Protein AF-A0AAW0C433-F1 (afdb_monomer)

Solvent-accessible surface area (backbone atoms only — not comparable to full-atom values): 13692 Å² total; per-residue (Å²): 145,80,83,85,82,74,72,81,81,72,52,46,73,50,88,67,76,70,53,71,50,87,85,55,98,37,63,36,42,40,46,47,31,40,47,90,95,44,47,31,41,33,54,40,48,76,46,95,54,64,64,50,60,35,73,55,36,55,28,54,60,61,38,31,39,36,45,90,61,27,38,40,28,62,43,43,72,37,54,77,68,33,33,33,41,45,21,51,46,56,54,45,92,91,65,38,75,60,62,51,49,52,50,51,52,54,40,44,74,73,65,31,51,76,36,79,50,67,62,80,39,77,94,47,48,87,55,53,78,47,70,30,91,80,34,36,61,16,77,42,41,75,74,40,94,67,38,44,76,49,71,38,82,94,58,66,55,99,72,66,54,70,56,79,41,52,51,58,53,36,40,39,36,25,41,18,26,63,42,88,84,75,65,73,71,72,39,66,61,44,71,43,75,40,77,32,61,54,79,56,94,87,45,78,60,88,63,86,81,82,88,77,77,36,42,28,72,72,58,68,71,65,55,60,64,67,72,65,67,80,129

Secondary structure (DSSP, 8-state):
---SS-S---PEEP-SPPEE-BTBSS-EEEEEEEETTEEEEEEEESSS-HHHHHTTSSBTTTT-EEETTEEEES-HHHHHTTEEEB-TTT--TTTHHHHHHHHHHHHHHTT-EEESSGGGSGGGTTPPTTTSTTSTTS-EETTSTTSEEEE-GGG--TT-SGGGSTTS-EEEEE--BS-TTS-SPPBPPEEEEE-----BTTB--PPP------EEE--SHHHHHHS----

Mean predicted aligned error: 11.26 Å

Foldseek 3Di:
DPPPPPPPPPFDWDPPDFDWDPDPPFTWTWIWTDDPVWIKTWTFTPDLDPLLVQLLDQKLLSSWWAFLFFTKRLACVCVVVLEMETLQQNDDVVPCPPVVVVVVVLSVVQVHDYDDAQCVDVVCVPPDALPDSPHLNDKDKSQDPRMDTDTDPVNPPPVDDSCVCLARWMWIWGSWADTNVNDDDTGHTDIDTHGRFDDDPNDGDGDDDDTTTIMRTSHCVVVVVVVPPDD

Organism: NCBI:txid2862362

pLDDT: mean 71.25, std 19.58, range [28.94, 94.69]

Radius of gyration: 18.42 Å; Cα contacts (8 Å, |Δi|>4): 391; chains: 1; bounding box: 44×48×54 Å

Structure (mmCIF, N/CA/C/O backbone):
data_AF-A0AAW0C433-F1
#
_entry.id   AF-A0AAW0C433-F1
#
loop_
_atom_site.group_PDB
_atom_site.id
_atom_site.type_symbol
_atom_site.label_atom_id
_atom_site.label_alt_id
_atom_site.label_comp_id
_atom_site.label_asym_id
_atom_site.label_entity_id
_atom_site.label_seq_id
_atom_site.pdbx_PDB_ins_code
_atom_site.Cartn_x
_atom_site.Cartn_y
_atom_site.Cartn_z
_atom_site.occupancy
_atom_site.B_iso_or_equiv
_atom_site.auth_seq_id
_atom_site.auth_comp_id
_atom_site.auth_asym_id
_atom_site.auth_atom_id
_atom_site.pdbx_PDB_model_num
ATOM 1 N N . MET A 1 1 ? -7.547 -11.239 31.809 1.00 35.81 1 MET A N 1
ATOM 2 C CA . MET A 1 1 ? -6.426 -10.693 31.008 1.00 35.81 1 MET A CA 1
ATOM 3 C C . MET A 1 1 ? -6.977 -9.926 29.793 1.00 35.81 1 MET A C 1
ATOM 5 O O . MET A 1 1 ? -6.482 -10.098 28.691 1.00 35.81 1 MET A O 1
ATOM 9 N N . ALA A 1 2 ? -8.021 -9.106 29.994 1.00 31.70 2 ALA A N 1
ATOM 10 C CA . ALA A 1 2 ? -8.767 -8.405 28.937 1.00 31.70 2 ALA A CA 1
ATOM 11 C C . ALA A 1 2 ? -8.887 -6.882 29.187 1.00 31.70 2 ALA A C 1
ATOM 13 O O . ALA A 1 2 ? -9.579 -6.201 28.445 1.00 31.70 2 ALA A O 1
ATOM 14 N N . ASP A 1 3 ? -8.174 -6.343 30.183 1.00 31.80 3 ASP A N 1
ATOM 15 C CA . ASP A 1 3 ? -8.287 -4.937 30.620 1.00 31.80 3 ASP A CA 1
ATOM 16 C C . ASP A 1 3 ? -7.120 -4.046 30.154 1.00 31.80 3 ASP A C 1
ATOM 18 O O . ASP A 1 3 ? -6.826 -3.025 30.768 1.00 31.80 3 ASP A O 1
ATOM 22 N N . LEU A 1 4 ? -6.395 -4.427 29.096 1.00 34.59 4 LEU A N 1
ATOM 23 C CA . LEU A 1 4 ? -5.165 -3.722 28.692 1.00 34.59 4 LEU A CA 1
ATOM 24 C C . LEU A 1 4 ? -5.298 -2.794 27.476 1.00 34.59 4 LEU A C 1
ATOM 26 O O . LEU A 1 4 ? -4.312 -2.165 27.106 1.00 34.59 4 LEU A O 1
ATOM 30 N N . ILE A 1 5 ? -6.490 -2.636 26.887 1.00 37.62 5 ILE A N 1
ATOM 31 C CA . ILE A 1 5 ? -6.733 -1.650 25.813 1.00 37.62 5 ILE A CA 1
ATOM 32 C C . ILE A 1 5 ? -8.129 -1.022 25.966 1.00 37.62 5 ILE A C 1
ATOM 34 O O . ILE A 1 5 ? -8.955 -1.047 25.062 1.00 37.62 5 ILE A O 1
ATOM 38 N N . THR A 1 6 ? -8.420 -0.473 27.141 1.00 33.47 6 THR A N 1
ATOM 39 C CA . THR A 1 6 ? -9.531 0.478 27.336 1.00 33.47 6 THR A CA 1
ATOM 40 C C . THR A 1 6 ? -9.042 1.718 28.074 1.00 33.47 6 THR A C 1
ATOM 42 O O . THR A 1 6 ? -9.761 2.312 28.867 1.00 33.47 6 THR A O 1
ATOM 45 N N . THR A 1 7 ? -7.789 2.118 27.854 1.00 44.25 7 THR A N 1
ATOM 46 C CA . THR A 1 7 ? -7.439 3.526 28.025 1.00 44.25 7 THR A CA 1
ATOM 47 C C . THR A 1 7 ? -8.113 4.264 26.889 1.00 44.25 7 THR A C 1
ATOM 49 O O . THR A 1 7 ? -7.818 3.988 25.727 1.00 44.25 7 THR A O 1
ATOM 52 N N . ASP A 1 8 ? -9.041 5.153 27.229 1.00 45.59 8 ASP A N 1
ATOM 53 C CA . ASP A 1 8 ? -9.800 5.956 26.283 1.00 45.59 8 ASP A CA 1
ATOM 54 C C . ASP A 1 8 ? -8.857 6.544 25.220 1.00 45.59 8 ASP A C 1
ATOM 56 O O . ASP A 1 8 ? -8.073 7.483 25.431 1.00 45.59 8 ASP A O 1
ATOM 60 N N . LEU A 1 9 ? -8.874 5.930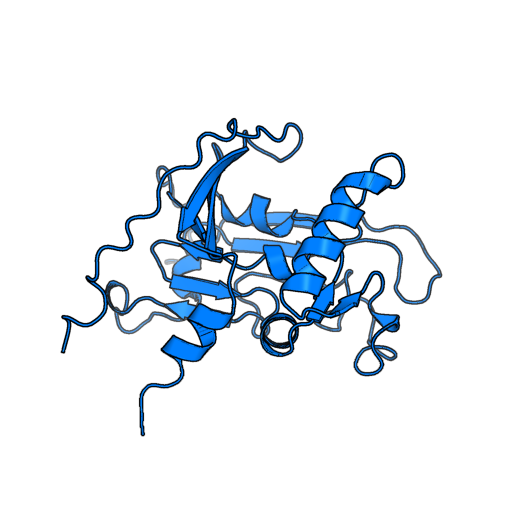 24.038 1.00 51.50 9 LEU A N 1
ATOM 61 C CA . LEU A 1 9 ? -8.268 6.486 22.843 1.00 51.50 9 LEU A CA 1
ATOM 62 C C . LEU A 1 9 ? -9.208 7.595 22.371 1.00 51.50 9 LEU A C 1
ATOM 64 O O . LEU A 1 9 ? -9.861 7.480 21.340 1.00 51.50 9 LEU A O 1
ATOM 68 N N . GLU A 1 10 ? -9.293 8.666 23.161 1.00 63.47 10 GLU A N 1
ATOM 69 C CA . GLU A 1 10 ? -9.951 9.905 22.770 1.00 63.47 10 GLU A CA 1
ATOM 70 C C . GLU A 1 10 ? -9.105 10.543 21.671 1.00 63.47 10 GLU A C 1
ATOM 72 O O . GLU A 1 10 ? -8.185 11.326 21.915 1.00 63.47 10 GLU A O 1
ATOM 77 N N . PHE A 1 11 ? -9.349 10.127 20.435 1.00 65.00 11 PHE A N 1
ATOM 78 C CA . PHE A 1 11 ? -8.947 10.911 19.287 1.00 65.00 11 PHE A CA 1
ATOM 79 C C . PHE A 1 11 ? -9.983 12.011 19.095 1.00 65.00 11 PHE A C 1
ATOM 81 O O . PHE A 1 11 ? -11.176 11.731 18.967 1.00 65.00 11 PHE A O 1
ATOM 88 N N . ALA A 1 12 ? -9.529 13.258 19.029 1.00 73.12 12 ALA A N 1
ATOM 89 C CA . ALA A 1 12 ? -10.395 14.334 18.584 1.00 73.12 12 ALA A CA 1
ATOM 90 C C . ALA A 1 12 ? -10.568 14.215 17.065 1.00 73.12 12 ALA A C 1
ATOM 92 O O . ALA A 1 12 ? -9.581 14.081 16.327 1.00 73.12 12 ALA A O 1
ATOM 93 N N . GLU A 1 13 ? -11.816 14.262 16.596 1.00 74.31 13 GLU A N 1
ATOM 94 C CA . GLU A 1 13 ? -12.079 14.474 15.175 1.00 74.31 13 GLU A CA 1
ATOM 95 C C . GLU A 1 13 ? -11.477 15.829 14.789 1.00 74.31 13 GLU A C 1
ATOM 97 O O . GLU A 1 13 ? -11.701 16.854 15.436 1.00 74.31 13 GLU A O 1
ATOM 102 N N . SER A 1 14 ? -10.633 15.814 13.766 1.00 72.00 14 SER A N 1
ATOM 103 C CA . SER A 1 14 ? -10.006 17.013 13.249 1.00 72.00 14 SER A CA 1
ATOM 104 C C . SER A 1 14 ? -11.078 17.932 12.680 1.00 72.00 14 SER A C 1
ATOM 106 O O . SER A 1 14 ? -11.977 17.495 11.970 1.00 72.00 14 SER A O 1
ATOM 108 N N . THR A 1 15 ? -10.938 19.228 12.939 1.00 70.00 15 THR A N 1
ATOM 109 C CA . THR A 1 15 ? -11.762 20.270 12.318 1.00 70.00 15 THR A CA 1
ATOM 110 C C . THR A 1 15 ? -11.386 20.538 10.858 1.00 70.00 15 THR A C 1
ATOM 112 O O . THR A 1 15 ? -11.992 21.401 10.222 1.00 70.00 15 THR A O 1
ATOM 115 N N . GLU A 1 16 ? -10.380 19.836 10.319 1.00 65.75 16 GLU A N 1
ATOM 116 C CA . GLU A 1 16 ? -10.028 19.923 8.905 1.00 65.75 16 GLU A CA 1
ATOM 117 C C . GLU A 1 16 ? -11.215 19.474 8.034 1.00 65.75 16 GLU A C 1
ATOM 119 O O . GLU A 1 16 ? -11.911 18.513 8.374 1.00 65.75 16 GLU A O 1
ATOM 124 N N . PRO A 1 17 ? -11.470 20.163 6.909 1.00 57.94 17 PRO A N 1
ATOM 125 C CA . PRO A 1 17 ? -12.582 19.821 6.041 1.00 57.94 17 PRO A CA 1
ATOM 126 C C . PRO A 1 17 ? -12.440 18.390 5.521 1.00 57.94 17 PRO A C 1
ATOM 128 O O . PRO A 1 17 ? -11.353 17.952 5.133 1.00 57.94 17 PRO A O 1
ATOM 131 N N . ILE A 1 18 ? -13.570 17.678 5.475 1.00 61.62 18 ILE A N 1
ATOM 132 C CA . ILE A 1 18 ? -13.666 16.373 4.821 1.00 61.62 18 ILE A CA 1
ATOM 133 C C . ILE A 1 18 ? -13.150 16.544 3.395 1.00 61.62 18 ILE A C 1
ATOM 135 O O . ILE A 1 18 ? -13.698 17.324 2.616 1.00 61.62 18 ILE A O 1
ATOM 139 N N . THR A 1 19 ? -12.079 15.829 3.066 1.00 63.44 19 THR A N 1
ATOM 140 C CA . THR A 1 19 ? -11.559 15.833 1.701 1.00 63.44 19 THR A CA 1
ATOM 141 C C . THR A 1 19 ? -12.342 14.809 0.895 1.00 63.44 19 THR A C 1
ATOM 143 O O . THR A 1 19 ? -12.334 13.622 1.230 1.00 63.44 19 THR A O 1
ATOM 146 N N . GLU A 1 20 ? -13.036 15.279 -0.140 1.00 61.25 20 GLU A N 1
ATOM 147 C CA . GLU A 1 20 ? -13.693 14.428 -1.128 1.00 61.25 20 GLU A CA 1
ATOM 148 C C . GLU A 1 20 ? -12.759 14.249 -2.327 1.00 61.25 20 GLU A C 1
ATOM 150 O O . GLU A 1 20 ? -12.261 15.227 -2.886 1.00 61.25 20 GLU A O 1
ATOM 155 N N . TYR A 1 21 ? -12.504 12.998 -2.711 1.00 59.75 21 TYR A N 1
ATOM 156 C CA . TYR A 1 21 ? -11.647 12.663 -3.850 1.00 59.75 21 TYR A CA 1
ATOM 157 C C . TYR A 1 21 ? -12.510 12.187 -5.030 1.00 59.75 21 TYR A C 1
ATOM 159 O O . TYR A 1 21 ? -12.874 11.008 -5.072 1.00 59.75 21 TYR A O 1
ATOM 167 N N . PRO A 1 22 ? -12.878 13.072 -5.978 1.00 49.97 22 PRO A N 1
ATOM 168 C CA . PRO A 1 22 ? -13.579 12.663 -7.190 1.00 49.97 22 PRO A CA 1
ATOM 169 C C . PRO A 1 22 ? -12.636 11.857 -8.097 1.00 49.97 22 PRO A C 1
ATOM 171 O O . PRO A 1 22 ? -11.507 12.275 -8.337 1.00 49.97 22 PRO A O 1
ATOM 174 N N . GLY A 1 23 ? -13.095 10.713 -8.614 1.00 53.81 23 GLY A N 1
ATOM 175 C CA . GLY A 1 23 ? -12.372 9.932 -9.631 1.00 53.81 23 GLY A CA 1
ATOM 176 C C . GLY A 1 23 ? -11.998 8.503 -9.232 1.00 53.81 23 GLY A C 1
ATOM 177 O O . GLY A 1 23 ? -11.751 7.681 -10.109 1.00 53.81 23 GLY A O 1
ATOM 178 N N . TYR A 1 24 ? -12.033 8.165 -7.944 1.00 56.22 24 TYR A N 1
ATOM 179 C CA . TYR A 1 24 ? -12.048 6.765 -7.511 1.00 56.22 24 TYR A CA 1
ATOM 180 C C . TYR A 1 24 ? -13.490 6.244 -7.577 1.00 56.22 24 TYR A C 1
ATOM 182 O O . TYR A 1 24 ? -14.417 7.048 -7.529 1.00 56.22 24 TYR A O 1
ATOM 190 N N . ALA A 1 25 ? -13.705 4.934 -7.726 1.00 52.81 25 ALA A N 1
ATOM 191 C CA . ALA A 1 25 ? -15.003 4.289 -8.003 1.00 52.81 25 ALA A CA 1
ATOM 192 C C . ALA A 1 25 ? -16.106 4.455 -6.918 1.00 52.81 25 ALA A C 1
ATOM 194 O O . ALA A 1 25 ? -17.030 3.658 -6.822 1.00 52.81 25 ALA A O 1
ATOM 195 N N . GLY A 1 26 ? -16.047 5.509 -6.107 1.00 59.00 26 GLY A N 1
ATOM 196 C CA . GLY A 1 26 ? -17.065 5.951 -5.172 1.00 59.00 26 GLY A CA 1
ATOM 197 C C . GLY A 1 26 ? -16.642 7.255 -4.495 1.00 59.00 26 GLY A C 1
ATOM 198 O O . GLY A 1 26 ? -15.466 7.618 -4.481 1.00 59.00 26 GLY A O 1
ATOM 199 N N . PHE A 1 27 ? -17.601 7.968 -3.898 1.00 57.00 27 PHE A N 1
ATOM 200 C CA . PHE A 1 27 ? -17.282 9.095 -3.023 1.00 57.00 27 PHE A CA 1
ATOM 201 C C . PHE A 1 27 ? -16.466 8.594 -1.834 1.00 57.00 27 PHE A C 1
ATOM 203 O O . PHE A 1 27 ? -16.943 7.766 -1.051 1.00 57.00 27 PHE A O 1
ATOM 210 N N . VAL A 1 28 ? -15.250 9.116 -1.703 1.00 68.12 28 VAL A N 1
ATOM 211 C CA . VAL A 1 28 ? -14.387 8.885 -0.548 1.00 68.12 28 VAL A CA 1
ATOM 212 C C . VAL A 1 28 ? -14.532 10.069 0.388 1.00 68.12 28 VAL A C 1
ATOM 214 O O . VAL A 1 28 ? -14.190 11.189 0.019 1.00 68.12 28 VAL A O 1
ATOM 217 N N . ARG A 1 29 ? -15.020 9.827 1.603 1.00 75.81 29 ARG A N 1
ATOM 218 C CA . ARG A 1 29 ? -14.957 10.789 2.704 1.00 75.81 29 ARG A CA 1
ATOM 219 C C . ARG A 1 29 ? -13.873 10.348 3.663 1.00 75.81 29 ARG A C 1
ATOM 221 O O . ARG A 1 29 ? -13.997 9.302 4.295 1.00 75.81 29 ARG A O 1
ATOM 228 N N . VAL A 1 30 ? -12.829 11.156 3.785 1.00 73.50 30 VAL A N 1
ATOM 229 C CA . VAL A 1 30 ? -11.780 10.929 4.778 1.00 73.50 30 VAL A CA 1
ATOM 230 C C . VAL A 1 30 ? -12.077 11.779 6.006 1.00 73.50 30 VAL A C 1
ATOM 232 O O . VAL A 1 30 ? -12.180 13.000 5.899 1.00 73.50 30 VAL A O 1
ATOM 235 N N . ARG A 1 31 ? -12.222 11.136 7.167 1.00 81.62 31 ARG A N 1
ATOM 236 C CA . ARG A 1 31 ? -12.213 11.819 8.466 1.00 81.62 31 ARG A CA 1
ATOM 237 C C . ARG A 1 31 ? -10.857 11.624 9.111 1.00 81.62 31 ARG A C 1
ATOM 239 O O . ARG A 1 31 ? -10.330 10.516 9.126 1.00 81.62 31 ARG A O 1
ATOM 246 N N . THR A 1 32 ? -10.312 12.695 9.656 1.00 79.94 32 THR A N 1
ATOM 247 C CA . THR A 1 32 ? -9.000 12.669 10.294 1.00 79.94 32 THR A CA 1
ATOM 248 C C . THR A 1 32 ? -9.193 12.731 11.796 1.00 79.94 32 THR A C 1
ATOM 250 O O . THR A 1 32 ? -9.885 13.604 12.300 1.00 79.94 32 THR A O 1
ATOM 253 N N . PHE A 1 33 ? -8.559 11.823 12.513 1.00 79.94 33 PHE A N 1
ATOM 254 C CA . PHE A 1 33 ? -8.572 11.724 13.963 1.00 79.94 33 PHE A CA 1
ATOM 255 C C . PHE A 1 33 ? -7.145 11.957 14.446 1.00 79.94 33 PHE A C 1
ATOM 257 O O . PHE A 1 33 ? -6.224 11.325 13.933 1.00 79.94 33 PHE A O 1
ATOM 264 N N . LYS A 1 34 ? -6.924 12.885 15.382 1.00 79.69 34 LYS A N 1
ATOM 265 C CA . LYS A 1 34 ? -5.571 13.216 15.865 1.00 79.69 34 LYS A CA 1
ATOM 266 C C . LYS A 1 34 ? -5.475 13.058 17.380 1.00 79.69 34 LYS A C 1
ATOM 268 O O . LYS A 1 34 ? -6.396 13.431 18.105 1.00 79.69 34 LYS A O 1
ATOM 273 N N . LYS A 1 35 ? -4.347 12.519 17.847 1.00 82.81 35 LYS A N 1
ATOM 274 C CA . LYS A 1 35 ? -3.961 12.453 19.261 1.00 82.81 35 LYS A CA 1
ATOM 275 C C . LYS A 1 35 ? -2.445 12.611 19.361 1.00 82.81 35 LYS A C 1
ATOM 277 O O . LYS A 1 35 ? -1.704 11.714 18.963 1.00 82.81 35 LYS A O 1
ATOM 282 N N . SER A 1 36 ? -1.990 13.745 19.892 1.00 83.38 36 SER A N 1
ATOM 283 C CA . SER A 1 36 ? -0.566 14.118 19.900 1.00 83.38 36 SER A CA 1
ATOM 284 C C . SER A 1 36 ? 0.024 14.074 18.476 1.00 83.38 36 SER A C 1
ATOM 286 O O . SER A 1 36 ? -0.560 14.658 17.566 1.00 83.38 36 SER A O 1
ATOM 288 N N . GLU A 1 37 ? 1.127 13.348 18.266 1.00 75.38 37 GLU A N 1
ATOM 289 C CA . GLU A 1 37 ? 1.768 13.152 16.955 1.00 75.38 37 GLU A CA 1
ATOM 290 C C . GLU A 1 37 ? 1.102 12.052 16.106 1.00 75.38 37 GLU A C 1
ATOM 292 O O . GLU A 1 37 ? 1.466 11.831 14.949 1.00 75.38 37 GLU A O 1
ATOM 297 N N . HIS A 1 38 ? 0.108 11.352 16.659 1.00 77.81 38 HIS A N 1
ATOM 298 C CA . HIS A 1 38 ? -0.570 10.257 15.981 1.00 77.81 38 HIS A CA 1
ATOM 299 C C . HIS A 1 38 ? -1.792 10.766 15.228 1.00 77.81 38 HIS A C 1
ATOM 301 O O . HIS A 1 38 ? -2.608 11.536 15.741 1.00 77.81 38 HIS A O 1
ATOM 307 N N . THR A 1 39 ? -1.933 10.296 13.996 1.00 76.88 39 THR A N 1
ATOM 308 C CA . THR A 1 39 ? -3.091 10.573 13.151 1.00 76.88 39 THR A CA 1
ATOM 309 C C . THR A 1 39 ? -3.744 9.252 12.756 1.00 76.88 39 THR A C 1
ATOM 311 O O . THR A 1 39 ? -3.118 8.196 12.736 1.00 76.88 39 THR A O 1
ATOM 314 N N . ILE A 1 40 ? -5.037 9.286 12.503 1.00 80.19 40 ILE A N 1
ATOM 315 C CA . ILE A 1 40 ? -5.807 8.167 11.992 1.00 80.19 40 ILE A CA 1
ATOM 316 C C . ILE A 1 40 ? -6.698 8.724 10.890 1.00 80.19 40 ILE A C 1
ATOM 318 O O . ILE A 1 40 ? -7.405 9.709 11.099 1.00 80.19 40 ILE A O 1
ATOM 322 N N . PHE A 1 41 ? -6.682 8.087 9.726 1.00 78.75 41 PHE A N 1
ATOM 323 C CA . PHE A 1 41 ? -7.586 8.420 8.634 1.00 78.75 41 PHE A CA 1
ATOM 324 C C . PHE A 1 41 ? -8.698 7.385 8.572 1.00 78.75 41 PHE A C 1
ATOM 326 O O . PHE A 1 41 ? -8.481 6.228 8.233 1.00 78.75 41 PHE A O 1
ATOM 333 N N . LEU A 1 42 ? -9.918 7.788 8.889 1.00 80.50 42 LEU A N 1
ATOM 334 C CA . LEU A 1 42 ? -11.091 6.970 8.640 1.00 80.50 42 LEU A CA 1
ATOM 335 C C . LEU A 1 42 ? -11.543 7.209 7.201 1.00 80.50 42 LEU A C 1
ATOM 337 O O . LEU A 1 42 ? -12.029 8.291 6.867 1.00 80.50 42 LEU A O 1
ATOM 341 N N . VAL A 1 43 ? -11.393 6.192 6.360 1.00 75.75 43 VAL A N 1
ATOM 342 C CA . VAL A 1 43 ? -11.807 6.237 4.959 1.00 75.75 43 VAL A CA 1
ATOM 343 C C . VAL A 1 43 ? -13.206 5.640 4.863 1.00 75.75 43 VAL A C 1
ATOM 345 O O . VAL A 1 43 ? -13.405 4.441 5.051 1.00 75.75 43 VAL A O 1
ATOM 348 N N . VAL A 1 44 ? -14.190 6.491 4.589 1.00 78.38 44 VAL A N 1
ATOM 349 C CA . VAL A 1 44 ? -15.584 6.095 4.389 1.00 78.38 44 VAL A CA 1
ATOM 350 C C . VAL A 1 44 ? -15.881 6.139 2.901 1.00 78.38 44 VAL A C 1
ATOM 352 O O . VAL A 1 44 ? -15.757 7.189 2.274 1.00 78.38 44 VAL A O 1
ATOM 355 N N . VAL A 1 45 ? -16.292 5.007 2.342 1.00 75.81 45 VAL A N 1
ATOM 356 C CA . VAL A 1 45 ? -16.626 4.890 0.921 1.00 75.81 45 VAL A CA 1
ATOM 357 C C . VAL A 1 45 ? -18.106 4.565 0.760 1.00 75.81 45 VAL A C 1
ATOM 359 O O . VAL A 1 45 ? -18.707 3.926 1.624 1.00 75.81 45 VAL A O 1
ATOM 362 N N . ALA A 1 46 ? -18.697 5.008 -0.346 1.00 72.69 46 ALA A N 1
ATOM 363 C CA . ALA A 1 46 ? -20.057 4.618 -0.722 1.00 72.69 46 ALA A CA 1
ATOM 364 C C . ALA A 1 46 ? -20.131 3.231 -1.398 1.00 72.69 46 ALA A C 1
ATOM 366 O O . ALA A 1 46 ? -21.229 2.709 -1.571 1.00 72.69 46 ALA A O 1
ATOM 367 N N . ASP A 1 47 ? -18.981 2.672 -1.783 1.00 69.56 47 ASP A N 1
ATOM 368 C CA . ASP A 1 47 ? -18.845 1.415 -2.524 1.00 69.56 47 ASP A CA 1
ATOM 369 C C . ASP A 1 47 ? -18.988 0.171 -1.617 1.00 69.56 47 ASP A C 1
ATOM 371 O O . ASP A 1 47 ? -18.837 0.252 -0.394 1.00 69.56 47 ASP A O 1
ATOM 375 N N . GLU A 1 48 ? -19.255 -0.989 -2.219 1.00 69.44 48 GLU A N 1
ATOM 376 C CA . GLU A 1 48 ? -19.367 -2.288 -1.543 1.00 69.44 48 GLU A CA 1
ATOM 377 C C . GLU A 1 48 ? -18.020 -2.743 -0.953 1.00 69.44 48 GLU A C 1
ATOM 379 O O . GLU A 1 48 ? -17.992 -3.438 0.066 1.00 69.44 48 GLU A O 1
ATOM 384 N N . ASN A 1 49 ? -16.893 -2.293 -1.528 1.00 76.19 49 ASN A N 1
ATOM 385 C CA . ASN A 1 49 ? -15.554 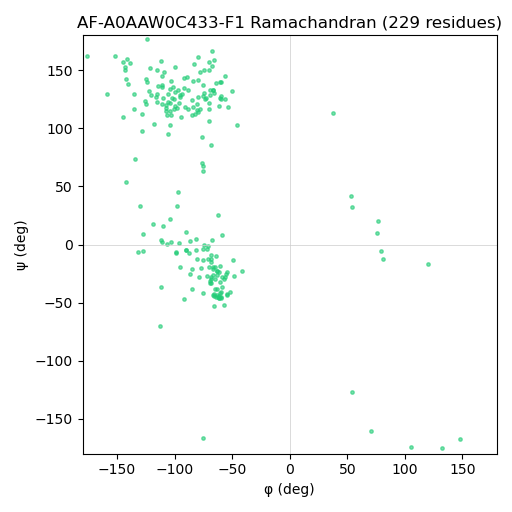-2.648 -1.064 1.00 76.19 49 ASN A CA 1
ATOM 386 C C . ASN A 1 49 ? -14.639 -1.434 -0.814 1.00 76.19 49 ASN A C 1
ATOM 388 O O . ASN A 1 49 ? -13.937 -0.942 -1.696 1.00 76.19 49 ASN A O 1
ATOM 392 N N . ALA A 1 50 ? -14.555 -1.020 0.451 1.00 78.69 50 ALA A N 1
ATOM 393 C CA . ALA A 1 50 ? -13.630 0.020 0.906 1.00 78.69 50 ALA A CA 1
ATOM 394 C C . ALA A 1 50 ? -12.149 -0.284 0.638 1.00 78.69 50 ALA A C 1
ATOM 396 O O . ALA A 1 50 ? -11.363 0.650 0.486 1.00 78.69 50 ALA A O 1
ATOM 397 N N . ALA A 1 51 ? -11.757 -1.560 0.573 1.00 83.75 51 ALA A N 1
ATOM 398 C CA . ALA A 1 51 ? -10.361 -1.929 0.372 1.00 83.75 51 ALA A CA 1
ATOM 399 C C . ALA A 1 51 ? -9.874 -1.576 -1.039 1.00 83.75 51 ALA A C 1
ATOM 401 O O . ALA A 1 51 ? -8.728 -1.170 -1.190 1.00 83.75 51 ALA A O 1
ATOM 402 N N . THR A 1 52 ? -10.738 -1.637 -2.059 1.00 83.25 52 THR A N 1
ATOM 403 C CA . THR A 1 52 ? -10.387 -1.296 -3.449 1.00 83.25 52 THR A CA 1
ATOM 404 C C . THR A 1 52 ? -9.778 0.101 -3.553 1.00 83.25 52 THR A C 1
ATOM 406 O O . THR A 1 52 ? -8.767 0.296 -4.213 1.00 83.25 52 THR A O 1
ATOM 409 N N . ILE A 1 53 ? -10.335 1.082 -2.846 1.00 83.00 53 ILE A N 1
ATOM 410 C CA . ILE A 1 53 ? -9.827 2.458 -2.883 1.00 83.00 53 ILE A CA 1
ATOM 411 C C . ILE A 1 53 ? -8.455 2.583 -2.209 1.00 83.00 53 ILE A C 1
ATOM 413 O O . ILE A 1 53 ? -7.634 3.385 -2.647 1.00 83.00 53 ILE A O 1
ATOM 417 N N . ILE A 1 54 ? -8.176 1.767 -1.192 1.00 87.25 54 ILE A N 1
ATOM 418 C CA . ILE A 1 54 ? -6.915 1.807 -0.442 1.00 87.25 54 ILE A CA 1
ATOM 419 C C . ILE A 1 54 ? -5.730 1.421 -1.336 1.00 87.25 54 ILE A C 1
ATOM 421 O O . ILE A 1 54 ? -4.683 2.062 -1.290 1.00 87.25 54 ILE A O 1
ATOM 425 N N . PHE A 1 55 ? -5.908 0.447 -2.230 1.00 89.12 55 PHE A N 1
ATOM 426 C CA . PHE A 1 55 ? -4.867 0.052 -3.188 1.00 89.12 55 PHE A CA 1
ATOM 427 C C . PHE A 1 55 ? -4.625 1.074 -4.307 1.00 89.12 55 PHE A C 1
ATOM 429 O O . PHE A 1 55 ? -3.682 0.928 -5.081 1.00 89.12 55 PHE A O 1
ATOM 436 N N . ASN A 1 56 ? -5.417 2.147 -4.355 1.00 84.81 56 ASN A N 1
ATOM 437 C CA . ASN A 1 56 ? -5.193 3.265 -5.263 1.00 84.81 56 ASN A CA 1
ATOM 438 C C . ASN A 1 56 ? -4.427 4.431 -4.614 1.00 84.81 56 ASN A C 1
ATOM 440 O O . ASN A 1 56 ? -4.201 5.445 -5.272 1.00 84.81 56 ASN A O 1
ATOM 444 N N . PHE A 1 57 ? -4.019 4.325 -3.343 1.00 85.06 57 PHE A N 1
ATOM 445 C CA . PHE A 1 57 ? -3.222 5.374 -2.707 1.00 85.06 57 PHE A CA 1
ATOM 446 C C . PHE A 1 57 ? -1.833 5.533 -3.342 1.00 85.06 57 PHE A C 1
ATOM 448 O O . PHE A 1 57 ? -1.293 4.625 -3.976 1.00 85.06 57 PHE A O 1
ATOM 455 N N . TYR A 1 58 ? -1.244 6.715 -3.132 1.00 86.69 58 TYR A N 1
ATOM 456 C CA . TYR A 1 58 ? 0.025 7.151 -3.721 1.00 86.69 58 TYR A CA 1
ATOM 457 C C . TYR A 1 58 ? 1.251 6.349 -3.289 1.00 86.69 58 TYR A C 1
ATOM 459 O O . TYR A 1 58 ? 2.282 6.442 -3.956 1.00 86.69 58 TYR A O 1
ATOM 467 N N . SER A 1 59 ? 1.190 5.610 -2.179 1.00 90.12 59 SER A N 1
ATOM 468 C CA . SER A 1 59 ? 2.331 4.840 -1.697 1.00 90.12 59 SER A CA 1
ATOM 469 C C . SER A 1 59 ? 1.938 3.501 -1.095 1.00 90.12 59 SER A C 1
ATOM 471 O O . SER A 1 59 ? 0.855 3.358 -0.535 1.00 90.12 59 SER A O 1
ATOM 473 N N . THR A 1 60 ? 2.848 2.528 -1.155 1.00 92.88 60 THR A N 1
ATOM 474 C CA . THR A 1 60 ? 2.646 1.202 -0.550 1.00 92.88 60 THR A CA 1
ATOM 475 C C . THR A 1 60 ? 2.492 1.254 0.966 1.00 92.88 60 THR A C 1
ATOM 477 O O . THR A 1 60 ? 1.915 0.337 1.542 1.00 92.88 60 THR A O 1
ATOM 480 N N . MET A 1 61 ? 2.994 2.303 1.629 1.00 91.56 61 MET A N 1
ATOM 481 C CA . MET A 1 61 ? 2.763 2.501 3.061 1.00 91.56 61 MET A CA 1
ATOM 482 C C . MET A 1 61 ? 1.280 2.773 3.346 1.00 91.56 61 MET A C 1
ATOM 484 O O . MET A 1 61 ? 0.717 2.186 4.271 1.00 91.56 61 MET A O 1
ATOM 488 N N . ASP A 1 62 ? 0.637 3.601 2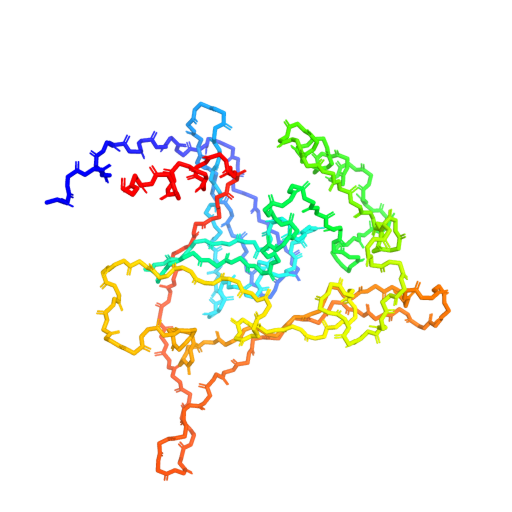.520 1.00 88.88 62 ASP A N 1
ATOM 489 C CA . ASP A 1 62 ? -0.772 3.980 2.681 1.00 88.88 62 ASP A CA 1
ATOM 490 C C . ASP A 1 62 ? -1.744 2.850 2.267 1.00 88.88 62 ASP A C 1
ATOM 492 O O . ASP A 1 62 ? -2.954 2.981 2.432 1.00 88.88 62 ASP A O 1
ATOM 496 N N . MET A 1 63 ? -1.231 1.723 1.753 1.00 92.00 63 MET A N 1
ATOM 497 C CA . MET A 1 63 ? -2.024 0.546 1.359 1.00 92.00 63 MET A CA 1
ATOM 498 C C . MET A 1 63 ? -2.287 -0.437 2.511 1.00 92.00 63 MET A C 1
ATOM 500 O O . MET A 1 63 ? -2.880 -1.500 2.318 1.00 92.00 63 MET A O 1
ATOM 504 N N . ASN A 1 64 ? -1.838 -0.101 3.718 1.00 92.50 64 ASN A N 1
ATOM 505 C CA . ASN A 1 64 ? -2.098 -0.865 4.931 1.00 92.50 64 ASN A CA 1
ATOM 506 C C . ASN A 1 64 ? -3.359 -0.327 5.619 1.00 92.50 64 ASN A C 1
ATOM 508 O O . ASN A 1 64 ? -3.587 0.882 5.641 1.00 92.50 64 ASN A O 1
ATOM 512 N N . PHE A 1 65 ? -4.183 -1.190 6.215 1.00 90.12 65 PHE A N 1
ATOM 513 C CA . PHE A 1 65 ? -5.423 -0.741 6.850 1.00 90.12 65 PHE A CA 1
ATOM 514 C C . PHE A 1 65 ? -5.877 -1.623 8.006 1.00 90.12 65 PHE A C 1
ATOM 516 O O . PHE A 1 65 ? -5.491 -2.783 8.134 1.00 90.12 65 PHE A O 1
ATOM 523 N N . ILE A 1 66 ? -6.760 -1.065 8.832 1.00 88.56 66 ILE A N 1
ATOM 524 C CA . ILE A 1 66 ? -7.470 -1.776 9.887 1.00 88.56 66 ILE A CA 1
ATOM 525 C C . ILE A 1 66 ? -8.963 -1.811 9.568 1.00 88.56 66 ILE A C 1
ATOM 527 O O . ILE A 1 66 ? -9.589 -0.832 9.156 1.00 88.56 66 ILE A O 1
ATOM 531 N N . SER A 1 67 ? -9.548 -2.981 9.769 1.00 84.56 67 SER A N 1
ATOM 532 C CA . SER A 1 67 ? -10.975 -3.242 9.623 1.00 84.56 67 SER A CA 1
ATOM 533 C C . SER A 1 67 ? -11.538 -3.830 10.914 1.00 84.56 67 SER A C 1
ATOM 535 O O . SER A 1 67 ? -10.786 -4.141 11.833 1.00 84.56 67 SER A O 1
ATOM 537 N N . GLY A 1 68 ? -12.852 -4.059 10.968 1.00 82.38 68 GLY A N 1
ATOM 538 C CA . GLY A 1 68 ? -13.458 -4.803 12.079 1.00 82.38 68 GLY A CA 1
ATOM 539 C C . GLY A 1 68 ? -12.948 -6.246 12.223 1.00 82.38 68 GLY A C 1
ATOM 540 O O . GLY A 1 68 ? -13.095 -6.832 13.288 1.00 82.38 68 GLY A O 1
ATOM 541 N N . TYR A 1 69 ? -12.332 -6.805 11.177 1.00 83.69 69 TYR A N 1
ATOM 542 C CA . TYR A 1 69 ? -11.806 -8.173 11.155 1.00 83.69 69 TYR A CA 1
ATOM 543 C C . TYR A 1 69 ? -10.381 -8.279 11.699 1.00 83.69 69 TYR A C 1
ATOM 545 O O . TYR A 1 69 ? -9.949 -9.335 12.156 1.00 83.69 69 TYR A O 1
ATOM 553 N N . GLY A 1 70 ? -9.627 -7.189 11.623 1.00 87.38 70 GLY A N 1
ATOM 554 C CA . GLY A 1 70 ? -8.204 -7.207 11.893 1.00 87.38 70 GLY A CA 1
ATOM 555 C C . GLY A 1 70 ? -7.447 -6.196 11.058 1.00 87.38 70 GLY A C 1
ATOM 556 O O . GLY A 1 70 ? -8.012 -5.315 10.399 1.00 87.38 70 GLY A O 1
ATOM 557 N N . LEU A 1 71 ? -6.141 -6.373 11.086 1.00 90.44 71 LEU A N 1
ATOM 558 C CA . LEU A 1 71 ? -5.154 -5.526 10.456 1.00 90.44 71 LEU A CA 1
ATOM 559 C C . LEU A 1 71 ? -4.634 -6.203 9.188 1.00 90.44 71 LEU A C 1
ATOM 561 O O . LEU A 1 71 ? -4.327 -7.392 9.196 1.00 90.44 71 LEU A O 1
ATOM 565 N N . PHE A 1 72 ? -4.545 -5.445 8.103 1.00 92.25 72 PHE A N 1
ATOM 566 C CA . PHE A 1 72 ? -4.043 -5.901 6.815 1.00 92.25 72 PHE A CA 1
ATOM 567 C C . PHE A 1 72 ? -2.857 -5.041 6.383 1.00 92.25 72 PHE A C 1
ATOM 569 O O . PHE A 1 72 ? -2.915 -3.809 6.420 1.00 92.25 72 PHE A O 1
ATOM 576 N N . CYS A 1 73 ? -1.787 -5.696 5.952 1.00 94.38 73 CYS A N 1
ATOM 577 C CA . CYS A 1 73 ? -0.590 -5.066 5.432 1.00 94.38 73 CYS A CA 1
ATOM 578 C C . CYS A 1 73 ? -0.237 -5.679 4.073 1.00 94.38 73 CYS A C 1
ATOM 580 O O . CYS A 1 73 ? 0.134 -6.848 3.988 1.00 94.38 73 CYS A O 1
ATOM 582 N N . ALA A 1 74 ? -0.357 -4.878 3.014 1.00 94.06 74 ALA A N 1
ATOM 583 C CA . ALA A 1 74 ? -0.155 -5.316 1.630 1.00 94.06 74 ALA A CA 1
ATOM 584 C C . ALA A 1 74 ? 1.315 -5.657 1.327 1.00 94.06 74 ALA A C 1
ATOM 586 O O . ALA A 1 74 ? 1.625 -6.544 0.531 1.00 94.06 74 ALA A O 1
ATOM 587 N N . TYR A 1 75 ? 2.229 -4.929 1.977 1.00 94.69 75 TYR A N 1
ATOM 588 C CA . TYR A 1 75 ? 3.670 -5.028 1.765 1.00 94.69 75 TYR A CA 1
ATOM 589 C C . TYR A 1 75 ? 4.404 -5.073 3.115 1.00 94.69 75 TYR A C 1
ATOM 591 O O . TYR A 1 75 ? 5.019 -4.076 3.520 1.00 94.69 75 TYR A O 1
ATOM 599 N N . PRO A 1 76 ? 4.339 -6.205 3.840 1.00 94.62 76 PRO A N 1
ATOM 600 C CA . PRO A 1 76 ? 4.882 -6.324 5.191 1.00 94.62 76 PRO A CA 1
ATOM 601 C C . PRO A 1 76 ? 6.386 -6.100 5.236 1.00 94.62 76 PRO A C 1
ATOM 603 O O . PRO A 1 76 ? 6.861 -5.343 6.074 1.00 94.62 76 PRO A O 1
ATOM 606 N N . GLU A 1 77 ? 7.148 -6.674 4.307 1.00 94.00 77 GLU A N 1
ATOM 607 C CA . GLU A 1 77 ? 8.601 -6.497 4.289 1.00 94.00 77 GLU A CA 1
ATOM 608 C C . GLU A 1 77 ? 9.003 -5.036 4.064 1.00 94.00 77 GLU A C 1
ATOM 610 O O . GLU A 1 77 ? 9.931 -4.556 4.708 1.00 94.00 77 GLU A O 1
ATOM 615 N N . LEU A 1 78 ? 8.289 -4.305 3.203 1.00 94.12 78 LEU A N 1
ATOM 616 C CA . LEU A 1 78 ? 8.542 -2.877 2.998 1.00 94.12 78 LEU A CA 1
ATOM 617 C C . LEU A 1 78 ? 8.211 -2.096 4.269 1.00 94.12 78 LEU A C 1
ATOM 619 O O . LEU A 1 78 ? 9.060 -1.393 4.812 1.00 94.12 78 LEU A O 1
ATOM 623 N N . THR A 1 79 ? 6.999 -2.293 4.787 1.00 93.75 7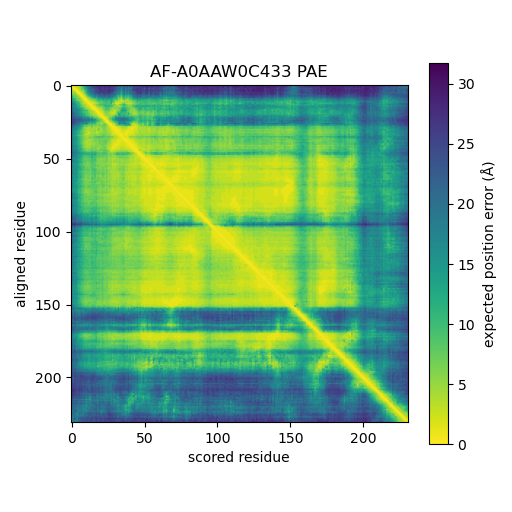9 THR A N 1
ATOM 624 C CA . THR A 1 79 ? 6.478 -1.565 5.948 1.00 93.75 79 THR A CA 1
ATOM 625 C C . THR A 1 79 ? 7.354 -1.777 7.186 1.00 93.75 79 THR A C 1
ATOM 627 O O . THR A 1 79 ? 7.730 -0.811 7.850 1.00 93.75 79 THR A O 1
ATOM 630 N N . LEU A 1 80 ? 7.742 -3.025 7.470 1.00 92.94 80 LEU A N 1
ATOM 631 C CA . LEU A 1 80 ? 8.556 -3.384 8.636 1.00 92.94 80 LEU A CA 1
ATOM 632 C C . LEU A 1 80 ? 9.995 -2.857 8.544 1.00 92.94 80 LEU A C 1
ATOM 634 O O . LEU A 1 80 ? 10.586 -2.533 9.572 1.00 92.94 80 LEU A O 1
ATOM 638 N N . ASN A 1 81 ? 10.542 -2.712 7.334 1.00 93.94 81 ASN A N 1
ATOM 639 C CA . ASN A 1 81 ? 11.867 -2.125 7.111 1.00 93.94 81 ASN A CA 1
ATOM 640 C C . ASN A 1 81 ? 11.826 -0.601 6.900 1.00 93.94 81 ASN A C 1
ATOM 642 O O . ASN A 1 81 ? 12.836 -0.009 6.522 1.00 93.94 81 ASN A O 1
ATOM 646 N N . LYS A 1 82 ? 10.678 0.049 7.148 1.00 94.31 82 LYS A N 1
ATOM 647 C CA . LYS A 1 82 ? 10.453 1.483 6.895 1.00 94.31 82 LYS A CA 1
ATOM 648 C C . LYS A 1 82 ? 10.791 1.884 5.456 1.00 94.31 82 LYS A C 1
ATOM 650 O O . LYS A 1 82 ? 11.381 2.931 5.199 1.00 94.31 82 LYS A O 1
ATOM 655 N N . LEU A 1 83 ? 10.409 1.045 4.505 1.00 94.06 83 LEU A N 1
ATOM 656 C CA . LEU A 1 83 ? 10.528 1.300 3.077 1.00 94.06 83 LEU A CA 1
ATOM 657 C C . LEU A 1 83 ? 9.133 1.533 2.497 1.00 94.06 83 LEU A C 1
ATOM 659 O O . LEU A 1 83 ? 8.140 0.979 2.970 1.00 94.06 83 LEU A O 1
ATOM 663 N N . SER A 1 84 ? 9.050 2.365 1.468 1.00 92.88 84 SER A N 1
ATOM 664 C CA . SER A 1 84 ? 7.817 2.583 0.716 1.00 92.88 84 SER A CA 1
ATOM 665 C C . SER A 1 84 ? 8.133 2.765 -0.762 1.00 92.88 84 SER A C 1
ATOM 667 O O . SER A 1 84 ? 9.191 3.300 -1.100 1.00 92.88 84 SER A O 1
ATOM 669 N N . TYR A 1 85 ? 7.196 2.373 -1.623 1.00 90.75 85 TYR A N 1
ATOM 670 C CA . TYR A 1 85 ? 7.195 2.695 -3.045 1.00 90.75 85 TYR A CA 1
ATOM 671 C C . TYR A 1 85 ? 6.082 3.658 -3.384 1.00 90.75 85 TYR A C 1
ATOM 673 O O . TYR A 1 85 ? 4.980 3.554 -2.846 1.00 90.75 85 TYR A O 1
ATOM 681 N N . VAL A 1 86 ? 6.369 4.544 -4.329 1.00 87.94 86 VAL A N 1
ATOM 682 C CA . VAL A 1 86 ? 5.337 5.307 -5.021 1.00 87.94 86 VAL A CA 1
ATOM 683 C C . VAL A 1 86 ? 4.510 4.349 -5.856 1.00 87.94 86 VAL A C 1
ATOM 685 O O . VAL A 1 86 ? 5.064 3.543 -6.596 1.00 87.94 86 VAL A O 1
ATOM 688 N N . ASN A 1 87 ? 3.191 4.468 -5.765 1.00 87.25 87 ASN A N 1
ATOM 689 C CA . ASN A 1 87 ? 2.276 3.888 -6.731 1.00 87.25 87 ASN A CA 1
ATOM 690 C C . ASN A 1 87 ? 2.410 4.682 -8.044 1.00 87.25 87 ASN A C 1
ATOM 692 O O . ASN A 1 87 ? 1.944 5.827 -8.104 1.00 87.25 87 ASN A O 1
ATOM 696 N N . PRO A 1 88 ? 3.054 4.131 -9.092 1.00 79.00 88 PRO A N 1
ATOM 697 C CA . PRO A 1 88 ? 3.349 4.890 -10.304 1.00 79.00 88 PRO A CA 1
ATOM 698 C C . PRO A 1 88 ? 2.099 5.293 -11.081 1.00 79.00 88 PRO A C 1
ATOM 700 O O . PRO A 1 88 ? 2.181 6.192 -11.913 1.00 79.00 88 PRO A O 1
ATOM 703 N N . ALA A 1 89 ? 0.970 4.627 -10.837 1.00 72.75 89 ALA A N 1
ATOM 704 C CA . ALA A 1 89 ? -0.286 4.902 -11.511 1.00 72.75 89 ALA A CA 1
ATOM 705 C C . ALA A 1 89 ? -1.211 5.849 -10.736 1.00 72.75 89 ALA A C 1
ATOM 707 O O . ALA A 1 89 ? -2.063 6.494 -11.340 1.00 72.75 89 ALA A O 1
ATOM 708 N N . ALA A 1 90 ? -1.003 6.004 -9.426 1.00 71.88 90 ALA A N 1
ATOM 709 C CA . ALA A 1 90 ? -1.590 7.111 -8.665 1.00 71.88 90 ALA A CA 1
ATOM 710 C C . ALA A 1 90 ? -0.866 8.444 -8.927 1.00 71.88 90 ALA A C 1
ATOM 712 O O . ALA A 1 90 ? -1.343 9.506 -8.540 1.00 71.88 90 ALA A O 1
ATOM 713 N N . ARG A 1 91 ? 0.308 8.388 -9.557 1.00 72.94 91 ARG A N 1
ATOM 714 C CA . ARG A 1 91 ? 1.153 9.535 -9.855 1.00 72.94 91 ARG A CA 1
ATOM 715 C C . ARG A 1 91 ? 0.642 10.267 -11.105 1.00 72.94 91 ARG A C 1
ATOM 717 O O . ARG A 1 91 ? 0.603 9.678 -12.182 1.00 72.94 91 ARG A O 1
ATOM 724 N N . ASP A 1 92 ? 0.293 11.546 -10.971 1.00 69.88 92 ASP A N 1
ATOM 725 C CA . ASP A 1 92 ? -0.091 12.425 -12.084 1.00 69.88 92 ASP A CA 1
ATOM 726 C C . ASP A 1 92 ? 1.078 13.372 -12.401 1.00 69.88 92 ASP A C 1
ATOM 728 O O . ASP A 1 92 ? 1.249 14.387 -11.711 1.00 69.88 92 ASP A O 1
ATOM 732 N N . PRO A 1 93 ? 1.850 13.121 -13.478 1.00 66.69 93 PRO A N 1
ATOM 733 C CA . PRO A 1 93 ? 3.024 13.922 -13.820 1.00 66.69 93 PRO A CA 1
ATOM 734 C C . PRO A 1 93 ? 2.748 15.428 -13.937 1.00 66.69 93 PRO A C 1
ATOM 736 O O . PRO A 1 93 ? 3.673 16.228 -13.794 1.00 66.69 93 PRO A O 1
ATOM 739 N N . SER A 1 94 ? 1.495 15.822 -14.197 1.00 65.81 94 SER A N 1
ATOM 740 C CA . SER A 1 94 ? 1.082 17.218 -14.353 1.00 65.81 94 SER A CA 1
ATOM 741 C C . SER A 1 94 ? 0.767 17.937 -13.031 1.00 65.81 94 SER A C 1
ATOM 743 O O . SER A 1 94 ? 0.839 19.165 -12.974 1.00 65.81 94 SER A O 1
ATOM 745 N N . ASN A 1 95 ? 0.479 17.197 -11.954 1.00 63.28 95 ASN A N 1
ATOM 746 C CA . ASN A 1 95 ? -0.016 17.729 -10.673 1.00 63.28 95 ASN A CA 1
ATOM 747 C C . ASN A 1 95 ? 0.816 17.273 -9.451 1.00 63.28 95 ASN A C 1
ATOM 749 O O . ASN A 1 95 ? 0.630 17.735 -8.322 1.00 63.28 95 ASN A O 1
ATOM 753 N N . ASP A 1 96 ? 1.792 16.391 -9.669 1.00 62.06 96 ASP A N 1
ATOM 754 C CA . ASP A 1 96 ? 2.547 15.705 -8.617 1.00 62.06 96 ASP A CA 1
ATOM 755 C C . ASP A 1 96 ? 3.343 16.611 -7.682 1.00 62.06 96 ASP A C 1
ATOM 757 O O . ASP A 1 96 ? 3.660 16.214 -6.563 1.00 62.06 96 ASP A O 1
ATOM 761 N N . GLY A 1 97 ? 3.711 17.820 -8.106 1.00 69.31 97 GLY A N 1
ATOM 762 C CA . GLY A 1 97 ? 4.734 18.603 -7.418 1.00 69.31 97 GLY A CA 1
ATOM 763 C C . GLY A 1 97 ? 4.462 18.810 -5.925 1.00 69.31 97 GLY A C 1
ATOM 764 O O . GLY A 1 97 ? 5.379 18.673 -5.120 1.00 69.31 97 GLY A O 1
ATOM 765 N N . HIS A 1 98 ? 3.226 19.123 -5.532 1.00 76.19 98 HIS A N 1
ATOM 766 C CA . HIS A 1 98 ? 2.915 19.478 -4.143 1.00 76.19 98 HIS A CA 1
ATOM 767 C C . HIS A 1 98 ? 2.484 18.286 -3.286 1.00 76.19 98 HIS A C 1
ATOM 769 O O . HIS A 1 98 ? 3.002 18.124 -2.177 1.00 76.19 98 HIS A O 1
ATOM 775 N N . GLN A 1 99 ? 1.577 17.440 -3.782 1.00 74.69 99 GLN A N 1
ATOM 776 C CA . GLN A 1 99 ? 1.080 16.288 -3.020 1.00 74.69 99 GLN A CA 1
ATOM 777 C C . GLN A 1 99 ? 2.196 15.269 -2.780 1.00 74.69 99 GLN A C 1
ATOM 779 O O . GLN A 1 99 ? 2.404 14.841 -1.643 1.00 74.69 99 GLN A O 1
ATOM 784 N N . PHE A 1 100 ? 2.995 14.979 -3.811 1.00 77.94 100 PHE A N 1
ATOM 785 C CA . PHE A 1 100 ? 4.125 14.065 -3.701 1.00 77.94 100 PHE A CA 1
ATOM 786 C C . PHE A 1 100 ? 5.195 14.583 -2.733 1.00 77.94 100 PHE A C 1
ATOM 788 O O . PHE A 1 100 ? 5.677 13.841 -1.879 1.00 77.94 100 PHE A O 1
ATOM 795 N N . LYS A 1 101 ? 5.538 15.879 -2.794 1.00 82.69 101 LYS A N 1
ATOM 796 C CA . LYS A 1 101 ? 6.477 16.492 -1.837 1.00 82.69 101 LYS A CA 1
ATOM 797 C C . LYS A 1 101 ? 5.963 16.404 -0.403 1.00 82.69 101 LYS A C 1
ATOM 799 O O . LYS A 1 101 ? 6.745 16.091 0.493 1.00 82.69 101 LYS A O 1
ATOM 804 N N . ARG A 1 102 ? 4.668 16.651 -0.182 1.00 83.38 102 ARG A N 1
ATOM 805 C CA . ARG A 1 102 ? 4.049 16.552 1.146 1.00 83.38 102 ARG A CA 1
ATOM 806 C C . ARG A 1 102 ? 4.089 15.117 1.669 1.00 83.38 102 ARG A C 1
ATOM 808 O O . ARG A 1 102 ? 4.479 14.915 2.816 1.00 83.38 102 ARG A O 1
ATOM 815 N N . LEU A 1 103 ? 3.756 14.136 0.831 1.00 82.94 103 LEU A N 1
ATOM 816 C CA . LEU A 1 103 ? 3.849 12.717 1.173 1.00 82.94 103 LEU A CA 1
ATOM 817 C C . LEU A 1 103 ? 5.292 12.304 1.489 1.00 82.94 103 LEU A C 1
ATOM 819 O O . LEU A 1 103 ? 5.544 11.695 2.523 1.00 82.94 103 LEU A O 1
ATOM 823 N N . ASN A 1 104 ? 6.260 12.707 0.664 1.00 83.44 104 ASN A N 1
ATOM 824 C CA . ASN A 1 104 ? 7.680 12.442 0.906 1.00 83.44 104 ASN A CA 1
ATOM 825 C C . ASN A 1 104 ? 8.167 13.039 2.223 1.00 83.44 104 ASN A C 1
ATOM 827 O O . ASN A 1 104 ? 8.871 12.368 2.973 1.00 83.44 104 ASN A O 1
ATOM 831 N N . ALA A 1 105 ? 7.805 14.291 2.511 1.00 87.00 105 ALA A N 1
ATOM 832 C CA . ALA A 1 105 ? 8.159 14.941 3.767 1.00 87.00 105 ALA A CA 1
ATOM 833 C C . ALA A 1 105 ? 7.545 14.197 4.964 1.00 87.00 105 ALA A C 1
ATOM 835 O O . ALA A 1 105 ? 8.255 13.903 5.926 1.00 87.00 105 ALA A O 1
ATOM 836 N N . LYS A 1 106 ? 6.260 13.821 4.863 1.00 85.81 106 LYS A N 1
ATOM 837 C CA . LYS A 1 106 ? 5.532 13.021 5.861 1.00 85.81 106 LYS A CA 1
ATOM 838 C C . LYS A 1 106 ? 6.239 11.686 6.127 1.00 85.81 106 LYS A C 1
ATOM 840 O O . LYS A 1 106 ? 6.531 11.373 7.278 1.00 85.81 106 LYS A O 1
ATOM 845 N N . LEU A 1 107 ? 6.551 10.916 5.085 1.00 87.31 107 LEU A N 1
ATOM 846 C CA . LEU A 1 107 ? 7.185 9.600 5.216 1.00 87.31 107 LEU A CA 1
ATOM 847 C C . LEU A 1 107 ? 8.616 9.703 5.759 1.00 87.31 107 LEU A C 1
ATOM 849 O O . LEU A 1 107 ? 8.966 8.988 6.698 1.00 87.31 107 LEU A O 1
ATOM 853 N N . ARG A 1 108 ? 9.422 10.650 5.265 1.00 89.44 108 ARG A N 1
ATOM 854 C CA . ARG A 1 108 ? 10.782 10.883 5.781 1.00 89.44 108 ARG A CA 1
ATOM 855 C C . ARG A 1 108 ? 10.787 11.256 7.258 1.00 89.44 108 ARG A C 1
ATOM 857 O O . ARG A 1 108 ? 11.618 10.748 8.002 1.00 89.44 108 ARG A O 1
ATOM 864 N N . HIS A 1 109 ? 9.850 12.097 7.695 1.00 87.88 109 HIS A N 1
ATOM 865 C CA . HIS A 1 109 ? 9.717 12.456 9.107 1.00 87.88 109 HIS A CA 1
ATOM 866 C C . HIS A 1 109 ? 9.428 11.231 9.995 1.00 87.88 109 HIS A C 1
ATOM 868 O O . HIS A 1 109 ? 9.925 11.150 11.113 1.00 87.88 109 HIS A O 1
ATOM 874 N N . ARG A 1 110 ? 8.713 10.229 9.467 1.00 85.31 110 ARG A N 1
ATOM 875 C CA . ARG A 1 110 ? 8.442 8.941 10.136 1.00 85.31 110 ARG A CA 1
ATOM 876 C C . ARG A 1 110 ? 9.600 7.935 10.031 1.00 85.31 110 ARG A C 1
ATOM 878 O O . ARG A 1 110 ? 9.480 6.791 10.474 1.00 85.31 110 ARG A O 1
ATOM 885 N N . GLY A 1 111 ? 10.729 8.342 9.452 1.00 91.75 111 GLY A N 1
ATOM 886 C CA . GLY A 1 111 ? 11.907 7.502 9.256 1.00 91.75 111 GLY A CA 1
ATOM 887 C C . GLY A 1 111 ? 11.779 6.513 8.100 1.00 91.75 111 GLY A C 1
ATOM 888 O O . GLY A 1 111 ? 12.506 5.524 8.093 1.00 91.75 111 GLY A O 1
ATOM 889 N N . PHE A 1 112 ? 10.865 6.753 7.154 1.00 92.62 112 PHE A N 1
ATOM 890 C CA . PHE A 1 112 ? 10.763 5.939 5.949 1.00 92.62 112 PHE A CA 1
ATOM 891 C C . PHE A 1 112 ? 11.734 6.395 4.862 1.00 92.62 112 PHE A C 1
ATOM 893 O O . PHE A 1 112 ? 11.892 7.593 4.601 1.00 92.62 112 PHE A O 1
ATOM 900 N N . ILE A 1 113 ? 12.308 5.418 4.165 1.00 92.44 113 ILE A N 1
ATOM 901 C CA . ILE A 1 113 ? 12.963 5.614 2.876 1.00 92.44 113 ILE A CA 1
ATOM 902 C C . ILE A 1 113 ? 11.907 5.389 1.794 1.00 92.44 113 ILE A C 1
ATOM 904 O O . ILE A 1 113 ? 11.306 4.319 1.703 1.00 92.44 113 ILE A O 1
ATOM 908 N N . HIS A 1 114 ? 11.645 6.426 1.003 1.00 89.94 114 HIS A N 1
ATOM 909 C CA . HIS A 1 114 ? 10.633 6.392 -0.047 1.00 89.94 114 HIS A CA 1
ATOM 910 C C . HIS A 1 114 ? 11.309 6.354 -1.414 1.00 89.94 114 HIS A C 1
ATOM 912 O O . HIS A 1 114 ? 12.052 7.278 -1.753 1.00 89.94 114 HIS A O 1
ATOM 918 N N . TYR A 1 115 ? 11.035 5.296 -2.169 1.00 89.31 115 TYR A N 1
ATOM 919 C CA . TYR A 1 115 ? 11.579 5.063 -3.500 1.00 89.31 115 TYR A CA 1
ATOM 920 C C . TYR A 1 115 ? 10.547 5.380 -4.571 1.00 89.31 115 TYR A C 1
ATOM 922 O O . TYR A 1 115 ? 9.365 5.051 -4.432 1.00 89.31 115 TYR A O 1
ATOM 930 N N . ILE A 1 116 ? 11.007 5.982 -5.662 1.00 84.50 116 ILE A N 1
ATOM 931 C CA . ILE A 1 116 ? 10.158 6.257 -6.826 1.00 84.50 116 ILE A CA 1
ATOM 932 C C . ILE A 1 116 ? 10.112 5.027 -7.726 1.00 84.50 116 ILE A C 1
ATOM 934 O O . ILE A 1 116 ? 9.058 4.685 -8.262 1.00 84.50 116 ILE A O 1
ATOM 938 N N . HIS A 1 117 ? 11.249 4.348 -7.861 1.00 84.31 117 HIS A N 1
ATOM 939 C CA . HIS A 1 117 ? 11.390 3.175 -8.705 1.00 84.31 117 HIS A CA 1
ATOM 940 C C . HIS A 1 117 ? 11.934 1.989 -7.912 1.00 84.31 117 HIS A C 1
ATOM 942 O O . HIS A 1 117 ? 12.818 2.134 -7.073 1.00 84.31 117 HIS A O 1
ATOM 948 N N . LEU A 1 118 ? 11.438 0.787 -8.214 1.00 83.44 118 LEU A N 1
ATOM 949 C CA . LEU A 1 118 ? 11.857 -0.437 -7.524 1.00 83.44 118 LEU A CA 1
ATOM 950 C C . LEU A 1 118 ? 13.367 -0.702 -7.646 1.00 83.44 118 LEU A C 1
ATOM 952 O O . LEU A 1 118 ? 13.994 -1.137 -6.684 1.00 83.44 118 LEU A O 1
ATOM 956 N N . HIS A 1 119 ? 13.956 -0.386 -8.803 1.00 82.94 119 HIS A N 1
ATOM 957 C CA . HIS A 1 119 ? 15.380 -0.602 -9.071 1.00 82.94 119 HIS A CA 1
ATOM 958 C C . HIS A 1 119 ? 16.315 0.297 -8.242 1.00 82.94 119 HIS A C 1
ATOM 960 O O . HIS A 1 119 ? 17.516 0.037 -8.200 1.00 82.94 119 HIS A O 1
ATOM 966 N N . GLU A 1 120 ? 15.793 1.336 -7.576 1.00 86.12 120 GLU A N 1
ATOM 967 C CA . GLU A 1 120 ? 16.568 2.178 -6.651 1.00 86.12 120 GLU A CA 1
ATOM 968 C C . GLU A 1 120 ? 16.983 1.416 -5.382 1.00 86.12 120 GLU A C 1
ATOM 970 O O . GLU A 1 120 ? 17.850 1.875 -4.642 1.00 86.12 120 GLU A O 1
ATOM 975 N N . HIS A 1 121 ? 16.373 0.257 -5.119 1.00 86.81 121 HIS A N 1
ATOM 976 C CA . HIS A 1 121 ? 16.696 -0.585 -3.979 1.00 86.81 121 HIS A CA 1
ATOM 977 C C . HIS A 1 121 ? 17.440 -1.850 -4.426 1.00 86.81 121 HIS A C 1
ATOM 979 O O . HIS A 1 121 ? 16.880 -2.711 -5.106 1.00 86.81 121 HIS A O 1
ATOM 985 N N . ASP A 1 122 ? 18.681 -2.015 -3.961 1.00 88.88 122 ASP A N 1
ATOM 986 C CA . ASP A 1 122 ? 19.604 -3.077 -4.394 1.00 88.88 122 ASP A CA 1
ATOM 987 C C . ASP A 1 122 ? 19.007 -4.485 -4.324 1.00 88.88 122 ASP A C 1
ATOM 989 O O . ASP A 1 122 ? 19.162 -5.272 -5.253 1.00 88.88 122 ASP A O 1
ATOM 993 N N . LYS A 1 123 ? 18.250 -4.785 -3.261 1.00 89.06 123 LYS A N 1
ATOM 994 C CA . LYS A 1 123 ? 17.601 -6.094 -3.074 1.00 89.06 123 LYS A CA 1
ATOM 995 C C . LYS A 1 123 ? 16.664 -6.502 -4.215 1.00 89.06 123 LYS A C 1
ATOM 997 O O . LYS A 1 123 ? 16.482 -7.692 -4.446 1.00 89.06 123 LYS A O 1
ATOM 1002 N N . TRP A 1 124 ? 16.044 -5.539 -4.891 1.00 88.38 124 TRP A N 1
ATOM 1003 C CA . TRP A 1 124 ? 15.049 -5.800 -5.934 1.00 88.38 124 TRP A CA 1
ATOM 1004 C C . TRP A 1 124 ? 15.484 -5.253 -7.287 1.00 88.38 124 TRP A C 1
ATOM 1006 O O . TRP A 1 124 ? 14.660 -5.101 -8.185 1.00 88.38 124 TRP A O 1
ATOM 1016 N N . ARG A 1 125 ? 16.776 -4.969 -7.452 1.00 86.31 125 ARG A N 1
ATOM 1017 C CA . ARG A 1 125 ? 17.325 -4.517 -8.727 1.00 86.31 125 ARG A CA 1
ATOM 1018 C C . ARG A 1 125 ? 17.141 -5.571 -9.820 1.00 86.31 125 ARG A C 1
ATOM 1020 O O . ARG A 1 125 ? 16.632 -5.246 -10.885 1.00 86.31 125 ARG A O 1
ATOM 1027 N N . ASP A 1 126 ? 17.447 -6.827 -9.505 1.00 88.69 126 ASP A N 1
ATOM 1028 C CA . ASP A 1 126 ? 17.451 -7.947 -10.458 1.00 88.69 126 ASP A CA 1
ATOM 1029 C C . ASP A 1 126 ? 16.159 -8.781 -10.397 1.00 88.69 126 ASP A C 1
ATOM 1031 O O . ASP A 1 126 ? 16.163 -10.003 -10.537 1.00 88.69 126 ASP A O 1
ATOM 1035 N N . HIS A 1 127 ? 15.033 -8.129 -10.111 1.00 90.94 127 HIS A N 1
ATOM 1036 C CA . HIS A 1 127 ? 13.750 -8.808 -9.984 1.00 90.94 127 HIS A CA 1
ATOM 1037 C C . HIS A 1 127 ? 13.189 -9.226 -11.356 1.00 90.94 127 HIS A C 1
ATOM 1039 O O . HIS A 1 127 ? 13.376 -8.547 -12.366 1.00 90.94 127 HIS A O 1
ATOM 1045 N N . LEU A 1 128 ? 12.420 -10.315 -11.383 1.00 90.75 128 LEU A N 1
ATOM 1046 C CA . LEU A 1 128 ? 11.636 -10.714 -12.553 1.00 90.75 128 LEU A CA 1
ATOM 1047 C C . LEU A 1 128 ? 10.366 -9.862 -12.641 1.00 90.75 128 LEU A C 1
ATOM 1049 O O . LEU A 1 128 ? 9.524 -9.887 -11.735 1.00 90.75 128 LEU A O 1
ATOM 1053 N N . CYS A 1 129 ? 10.251 -9.071 -13.708 1.00 90.31 129 CYS A N 1
ATOM 1054 C CA . CYS A 1 129 ? 9.147 -8.137 -13.902 1.00 90.31 129 CYS A CA 1
ATOM 1055 C C . CYS A 1 129 ? 7.817 -8.893 -14.076 1.00 90.31 129 CYS A C 1
ATOM 1057 O O . CYS A 1 129 ? 7.741 -9.831 -14.861 1.00 90.31 129 CYS A O 1
ATOM 1059 N N . GLY A 1 130 ? 6.779 -8.504 -13.331 1.00 88.62 130 GLY A N 1
ATOM 1060 C CA . GLY A 1 130 ? 5.468 -9.170 -13.350 1.00 88.62 130 GLY A CA 1
ATOM 1061 C C . GLY A 1 130 ? 5.358 -10.445 -12.499 1.00 88.62 130 GLY A C 1
ATOM 1062 O O . GLY A 1 130 ? 4.242 -10.885 -12.238 1.00 88.62 130 GLY A O 1
ATOM 1063 N N . GLU A 1 131 ? 6.478 -10.993 -12.021 1.00 90.62 131 GLU A N 1
ATOM 1064 C CA . GLU A 1 131 ? 6.499 -12.186 -11.157 1.00 90.62 131 GLU A CA 1
ATOM 1065 C C . GLU A 1 131 ? 6.949 -11.874 -9.728 1.00 90.62 131 GLU A C 1
ATOM 1067 O O . GLU A 1 131 ? 6.471 -12.456 -8.754 1.00 90.62 131 GLU A O 1
ATOM 1072 N N . SER A 1 132 ? 7.899 -10.951 -9.581 1.00 92.31 132 SER A N 1
ATOM 1073 C CA . SER A 1 132 ? 8.449 -10.618 -8.273 1.00 92.31 132 SER A CA 1
ATOM 1074 C C . SER A 1 132 ? 7.442 -9.823 -7.462 1.00 92.31 132 SER A C 1
ATOM 1076 O O . SER A 1 132 ? 7.033 -8.747 -7.868 1.00 92.31 132 SER A O 1
ATOM 1078 N N . LYS A 1 133 ? 7.132 -10.275 -6.249 1.00 90.31 133 LYS A N 1
ATOM 1079 C CA . LYS A 1 133 ? 6.099 -9.697 -5.371 1.00 90.31 133 LYS A CA 1
ATOM 1080 C C . LYS A 1 133 ? 6.118 -8.174 -5.162 1.00 90.31 133 LYS A C 1
ATOM 1082 O O . LYS A 1 133 ? 5.075 -7.598 -4.864 1.00 90.31 133 LYS A O 1
ATOM 1087 N N . TYR A 1 134 ? 7.269 -7.514 -5.285 1.00 90.75 134 TYR A N 1
ATOM 1088 C CA . TYR A 1 134 ? 7.381 -6.053 -5.151 1.00 90.75 134 TYR A CA 1
ATOM 1089 C C . TYR A 1 134 ? 7.405 -5.312 -6.485 1.00 90.75 134 TYR A C 1
ATOM 1091 O O . TYR A 1 134 ? 7.347 -4.085 -6.492 1.00 90.75 134 TYR A O 1
ATOM 1099 N N . CYS A 1 135 ? 7.482 -6.033 -7.604 1.00 91.44 135 CYS A N 1
ATOM 1100 C CA . CYS A 1 135 ? 7.394 -5.453 -8.931 1.00 91.44 135 CYS A CA 1
ATOM 1101 C C . CYS A 1 135 ? 6.045 -4.739 -9.087 1.00 91.44 135 CYS A C 1
ATOM 1103 O O . CYS A 1 135 ? 5.003 -5.367 -8.883 1.00 91.44 135 CYS A O 1
ATOM 1105 N N . PRO A 1 136 ? 6.039 -3.461 -9.502 1.00 89.88 136 PRO A N 1
ATOM 1106 C CA . PRO A 1 136 ? 4.808 -2.711 -9.727 1.00 89.88 136 PRO A CA 1
ATOM 1107 C C . PRO A 1 136 ? 3.836 -3.378 -10.711 1.00 89.88 136 PRO A C 1
ATOM 1109 O O . PRO A 1 136 ? 2.630 -3.165 -10.614 1.00 89.88 136 PRO A O 1
ATOM 1112 N N . LEU A 1 137 ? 4.350 -4.209 -11.628 1.00 89.81 137 LEU A N 1
ATOM 1113 C CA . LEU A 1 137 ? 3.553 -4.935 -12.621 1.00 89.81 137 LEU A CA 1
ATOM 1114 C C . LEU A 1 137 ? 3.029 -6.294 -12.137 1.00 89.81 137 LEU A C 1
ATOM 1116 O O . LEU A 1 137 ? 2.277 -6.942 -12.859 1.00 89.81 137 LEU A O 1
ATOM 1120 N N . THR A 1 138 ? 3.438 -6.761 -10.955 1.00 92.81 138 THR A N 1
ATOM 1121 C CA . THR A 1 138 ? 2.950 -8.043 -10.426 1.00 92.81 138 THR A CA 1
ATOM 1122 C C . THR A 1 138 ? 1.531 -7.884 -9.915 1.00 92.81 138 THR A C 1
ATOM 1124 O O . THR A 1 138 ? 1.257 -7.006 -9.097 1.00 92.81 138 THR A O 1
ATOM 1127 N N . LEU A 1 139 ? 0.640 -8.758 -10.384 1.00 93.12 139 LEU A N 1
ATOM 1128 C CA . LEU A 1 139 ? -0.704 -8.874 -9.836 1.00 93.12 139 LEU A CA 1
ATOM 1129 C C . LEU A 1 139 ? -0.622 -9.489 -8.440 1.00 93.12 139 LEU A C 1
ATOM 1131 O O . LEU A 1 139 ? -0.108 -10.589 -8.246 1.00 93.12 139 LEU A O 1
ATOM 1135 N N . ARG A 1 140 ? -1.140 -8.750 -7.474 1.00 93.56 140 ARG A N 1
ATOM 1136 C CA . ARG A 1 140 ? -1.235 -9.097 -6.063 1.00 93.56 140 ARG A CA 1
ATOM 1137 C C . ARG A 1 140 ? -2.697 -9.292 -5.696 1.00 93.56 140 ARG A C 1
ATOM 1139 O O . ARG A 1 140 ? -3.592 -8.790 -6.378 1.00 93.56 140 ARG A O 1
ATOM 1146 N N . SER A 1 141 ? -2.950 -10.021 -4.621 1.00 91.38 141 SER A N 1
ATOM 1147 C CA . SER A 1 141 ? -4.297 -10.183 -4.080 1.00 91.38 141 SER A CA 1
ATOM 1148 C C . SER A 1 141 ? -4.273 -10.183 -2.563 1.00 91.38 141 SER A C 1
ATOM 1150 O O . SER A 1 141 ? -3.261 -10.506 -1.948 1.00 91.38 141 SER A O 1
ATOM 1152 N N . MET A 1 142 ? -5.414 -9.898 -1.936 1.00 89.75 142 MET A N 1
ATOM 1153 C CA . MET A 1 142 ? -5.493 -9.875 -0.470 1.00 89.75 142 MET A CA 1
ATOM 1154 C C . MET A 1 142 ? -5.243 -11.250 0.171 1.00 89.75 142 MET A C 1
ATOM 1156 O O . MET A 1 142 ? -5.094 -11.341 1.387 1.00 89.75 142 MET A O 1
ATOM 1160 N N . HIS A 1 143 ? -5.199 -12.307 -0.642 1.00 86.75 143 HIS A N 1
ATOM 1161 C CA . HIS A 1 143 ? -5.002 -13.692 -0.225 1.00 86.75 143 HIS A CA 1
ATOM 1162 C C . HIS A 1 143 ? -3.653 -14.245 -0.688 1.00 86.75 143 HIS A C 1
ATOM 1164 O O . HIS A 1 143 ? -3.391 -15.433 -0.505 1.00 86.75 143 HIS A O 1
ATOM 1170 N N . ASP A 1 144 ? -2.801 -13.424 -1.313 1.00 88.44 144 ASP A N 1
ATOM 1171 C CA . ASP A 1 144 ? -1.454 -13.879 -1.623 1.00 88.44 144 ASP A CA 1
ATOM 1172 C C . ASP A 1 144 ? -0.630 -14.077 -0.345 1.00 88.44 144 ASP A C 1
ATOM 1174 O O . ASP A 1 144 ? -0.868 -13.458 0.692 1.00 88.44 144 ASP A O 1
ATOM 1178 N N . GLN A 1 145 ? 0.356 -14.971 -0.419 1.00 89.81 145 GLN A N 1
ATOM 1179 C CA . GLN A 1 145 ? 1.213 -15.331 0.719 1.00 89.81 145 GLN A CA 1
ATOM 1180 C C . GLN A 1 145 ? 2.185 -14.211 1.118 1.00 89.81 145 GLN A C 1
ATOM 1182 O O . GLN A 1 145 ? 2.970 -14.364 2.050 1.00 89.81 145 GLN A O 1
ATOM 1187 N N . GLU A 1 146 ? 2.152 -13.098 0.391 1.00 92.25 146 GLU A N 1
ATOM 1188 C CA . GLU A 1 146 ? 3.092 -11.992 0.505 1.00 92.25 146 GLU A CA 1
ATOM 1189 C C . GLU A 1 146 ? 2.464 -10.769 1.181 1.00 92.25 146 GLU A C 1
ATOM 1191 O O . GLU A 1 146 ? 3.123 -9.743 1.358 1.00 92.25 146 GLU A O 1
ATOM 1196 N N . SER A 1 147 ? 1.194 -10.880 1.567 1.00 92.69 147 SER A N 1
ATOM 1197 C CA . SER A 1 147 ? 0.477 -9.940 2.419 1.00 92.69 147 SER A CA 1
ATOM 1198 C C . SER A 1 147 ? 0.439 -10.468 3.855 1.00 92.69 147 SER A C 1
ATOM 1200 O O . SER A 1 147 ? 0.468 -11.673 4.099 1.00 92.69 147 SER A O 1
ATOM 1202 N N . LEU A 1 148 ? 0.355 -9.568 4.832 1.00 92.38 148 LEU A N 1
ATOM 1203 C CA . LEU A 1 148 ? 0.208 -9.924 6.243 1.00 92.38 148 LEU A CA 1
ATOM 1204 C C . LEU A 1 148 ? -1.192 -9.553 6.726 1.00 92.38 148 LEU A C 1
ATOM 1206 O O . LEU A 1 148 ? -1.601 -8.396 6.633 1.00 92.38 148 LEU A O 1
ATOM 1210 N N . PHE A 1 149 ? -1.898 -10.523 7.300 1.00 90.81 149 PHE A N 1
ATOM 1211 C CA . PHE A 1 149 ? -3.167 -10.302 7.983 1.00 90.81 149 PHE A CA 1
ATOM 1212 C C . PHE A 1 149 ? -3.061 -10.741 9.444 1.00 90.81 149 PHE A C 1
ATOM 1214 O O . PHE A 1 149 ? -2.630 -11.855 9.733 1.00 90.81 149 PHE A O 1
ATOM 1221 N N . ILE A 1 150 ? -3.457 -9.858 10.359 1.00 89.00 150 ILE A N 1
ATOM 1222 C CA . ILE A 1 150 ? -3.487 -10.115 11.799 1.00 89.00 150 ILE A CA 1
ATOM 1223 C C . ILE A 1 150 ? -4.949 -9.995 12.253 1.00 89.00 150 ILE A C 1
ATOM 1225 O O . ILE A 1 150 ? -5.45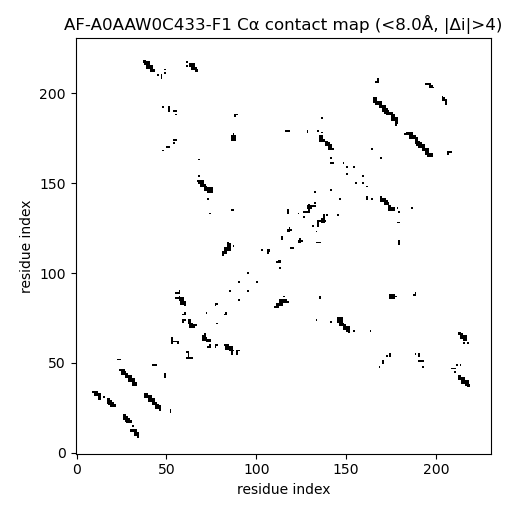5 -8.871 12.342 1.00 89.00 150 ILE A O 1
ATOM 1229 N N . PRO A 1 151 ? -5.649 -11.115 12.512 1.00 86.25 151 PRO A N 1
ATOM 1230 C CA . PRO A 1 151 ? -7.044 -11.082 12.936 1.00 86.25 151 PRO A CA 1
ATOM 1231 C C . PRO A 1 151 ? -7.182 -10.536 14.360 1.00 86.25 151 PRO A C 1
ATOM 1233 O O . PRO A 1 151 ? -6.307 -10.726 15.208 1.00 86.25 151 PRO A O 1
ATOM 1236 N 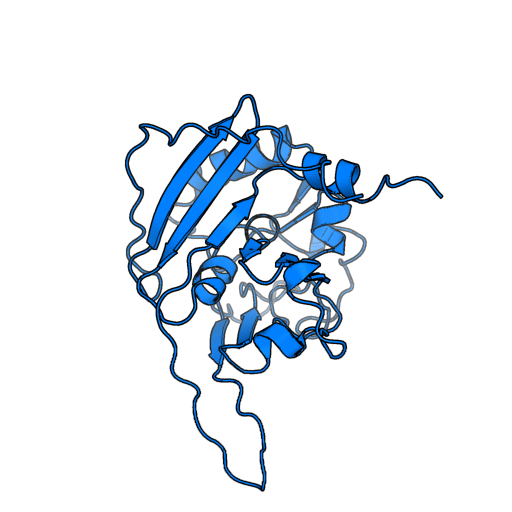N . PHE A 1 152 ? -8.311 -9.894 14.653 1.00 84.69 152 PHE A N 1
ATOM 1237 C CA . PHE A 1 152 ? -8.649 -9.521 16.027 1.00 84.69 152 PHE A CA 1
ATOM 1238 C C . PHE A 1 152 ? -9.221 -10.713 16.799 1.00 84.69 152 PHE A C 1
ATOM 1240 O O . PHE A 1 152 ? -10.005 -11.492 16.262 1.00 84.69 152 PHE A O 1
ATOM 1247 N N . ALA A 1 153 ? -8.863 -10.847 18.081 1.00 74.50 153 ALA A N 1
ATOM 1248 C CA . ALA A 1 153 ? -9.210 -12.007 18.914 1.00 74.50 153 ALA A CA 1
ATOM 1249 C C . ALA A 1 153 ? -10.723 -12.301 18.991 1.00 74.50 153 ALA A C 1
ATOM 1251 O O . ALA A 1 153 ? -11.125 -13.448 19.133 1.00 74.50 153 ALA A O 1
ATOM 1252 N N . SER A 1 154 ? -11.581 -11.291 18.834 1.00 65.56 154 SER A N 1
ATOM 1253 C CA . SER A 1 154 ? -13.041 -11.451 18.792 1.00 65.56 154 SER A CA 1
ATOM 1254 C C . SER A 1 154 ? -13.565 -12.174 17.543 1.00 65.56 154 SER A C 1
ATOM 1256 O O . SER A 1 154 ? -14.748 -12.501 17.482 1.00 65.56 154 SER A O 1
ATOM 1258 N N . THR A 1 155 ? -12.710 -12.427 16.550 1.00 60.06 155 THR A N 1
ATOM 1259 C CA . THR A 1 155 ? -13.073 -13.057 15.270 1.00 60.06 155 THR A CA 1
ATOM 1260 C C . THR A 1 155 ? -12.506 -14.468 15.094 1.00 60.06 155 THR A C 1
ATOM 1262 O O . THR A 1 155 ? -12.762 -15.109 14.074 1.00 60.06 155 THR A O 1
ATOM 1265 N N . SER A 1 156 ? -11.790 -14.995 16.097 1.00 53.59 156 SER A N 1
ATOM 1266 C CA . SER A 1 156 ? -11.216 -16.344 16.088 1.00 53.59 156 SER A CA 1
ATOM 1267 C C . SER A 1 156 ? -12.282 -17.420 16.334 1.00 53.59 156 SER A C 1
ATOM 1269 O O . SER A 1 156 ? -12.320 -18.074 17.373 1.00 53.59 156 SER A O 1
ATOM 1271 N N . THR A 1 157 ? -13.164 -17.623 15.362 1.00 55.81 157 THR A N 1
ATOM 1272 C CA . THR A 1 157 ? -13.634 -18.989 15.110 1.00 55.81 157 THR A CA 1
ATOM 1273 C C . THR A 1 157 ? -12.491 -19.710 14.392 1.00 55.81 157 THR A C 1
ATOM 1275 O O . THR A 1 157 ? -11.808 -19.102 13.570 1.00 55.81 157 THR A O 1
ATOM 1278 N N . GLU A 1 158 ? -12.202 -20.955 14.772 1.00 53.19 158 GLU A N 1
ATOM 1279 C CA . GLU A 1 158 ? -10.939 -21.697 14.547 1.00 53.19 158 GLU A CA 1
ATOM 1280 C C . GLU A 1 158 ? -10.497 -21.901 13.073 1.00 53.19 158 GLU A C 1
ATOM 1282 O O . GLU A 1 158 ? -9.508 -22.575 12.803 1.00 53.19 158 GLU A O 1
ATOM 1287 N N . SER A 1 159 ? -11.169 -21.277 12.106 1.00 50.12 159 SER A N 1
ATOM 1288 C CA . SER A 1 159 ? -10.871 -21.285 10.669 1.00 50.12 159 SER A CA 1
ATOM 1289 C C . SER A 1 159 ? -10.365 -19.934 10.117 1.00 50.12 159 SER A C 1
ATOM 1291 O O . SER A 1 159 ? -10.368 -19.720 8.906 1.00 50.12 159 SER A O 1
ATOM 1293 N N . ALA A 1 160 ? -9.937 -19.005 10.980 1.00 47.00 160 ALA A N 1
ATOM 1294 C CA . ALA A 1 160 ? -9.545 -17.632 10.635 1.00 47.00 160 ALA A CA 1
ATOM 1295 C C . ALA A 1 160 ? -8.157 -17.505 9.959 1.00 47.00 160 ALA A C 1
ATOM 1297 O O . ALA A 1 160 ? -7.242 -16.873 10.485 1.00 47.00 160 ALA A O 1
ATOM 1298 N N . GLY A 1 161 ? -7.990 -18.090 8.772 1.00 51.78 161 GLY A N 1
ATOM 1299 C CA . GLY A 1 161 ? -6.972 -17.630 7.819 1.00 51.78 161 GLY A CA 1
ATOM 1300 C C . GLY A 1 161 ? -7.395 -16.318 7.125 1.00 51.78 161 GLY A C 1
ATOM 1301 O O . GLY A 1 161 ? -8.406 -15.717 7.505 1.00 51.78 161 GLY A O 1
ATOM 1302 N N . PRO A 1 162 ? -6.716 -15.910 6.031 1.00 52.47 162 PRO A N 1
ATOM 1303 C CA . PRO A 1 162 ? -7.202 -14.883 5.086 1.00 52.47 162 PRO A CA 1
ATOM 1304 C C . PRO A 1 162 ? -8.650 -15.113 4.605 1.00 52.47 162 PRO A C 1
ATOM 1306 O O . PRO A 1 162 ? -9.294 -14.196 4.095 1.00 52.47 162 PRO A O 1
ATOM 1309 N N . ALA A 1 163 ? -9.177 -16.314 4.867 1.00 53.31 163 ALA A N 1
ATOM 1310 C CA . ALA A 1 163 ? -10.567 -16.738 4.797 1.00 53.31 163 ALA A CA 1
ATOM 1311 C C . ALA A 1 163 ? -11.616 -15.754 5.327 1.00 53.31 163 ALA A C 1
ATOM 1313 O O . ALA A 1 163 ? -12.766 -15.796 4.897 1.00 53.31 163 ALA A O 1
ATOM 1314 N N . MET A 1 164 ? -11.252 -14.823 6.209 1.00 58.69 164 MET A N 1
ATOM 1315 C CA . MET A 1 164 ? -12.191 -13.798 6.672 1.00 58.69 164 MET A CA 1
ATOM 1316 C C . MET A 1 164 ? -12.613 -12.813 5.561 1.00 58.69 164 MET A C 1
ATOM 1318 O O . MET A 1 164 ? -13.686 -12.218 5.651 1.00 58.69 164 MET A O 1
ATOM 1322 N N . TYR A 1 165 ? -11.818 -12.691 4.489 1.00 64.06 165 TYR A N 1
ATOM 1323 C CA . TYR A 1 165 ? -12.194 -11.985 3.258 1.00 64.06 165 TYR A CA 1
ATOM 1324 C C . TYR A 1 165 ? -12.680 -12.923 2.132 1.00 64.06 165 TYR A C 1
ATOM 1326 O O . TYR A 1 165 ? -13.192 -12.419 1.133 1.00 64.06 165 TYR A O 1
ATOM 1334 N N . ASP A 1 166 ? -12.609 -14.256 2.292 1.00 56.62 166 ASP A N 1
ATOM 1335 C CA . ASP A 1 166 ? -12.959 -15.270 1.264 1.00 56.62 166 ASP A CA 1
ATOM 1336 C C . ASP A 1 166 ? -14.462 -15.329 0.913 1.00 56.62 166 ASP A C 1
ATOM 1338 O O . ASP A 1 166 ? -14.891 -16.179 0.136 1.00 56.62 166 ASP A O 1
ATOM 1342 N N . GLY A 1 167 ? -15.298 -14.456 1.473 1.00 55.81 167 GLY A N 1
ATOM 1343 C CA . GLY A 1 167 ? -16.738 -14.452 1.198 1.00 55.81 167 GLY A CA 1
ATOM 1344 C C . GLY A 1 167 ? -17.333 -13.094 0.856 1.00 55.81 167 GLY A C 1
ATOM 1345 O O . GLY A 1 167 ? -18.510 -13.033 0.532 1.00 55.81 167 GLY A O 1
ATOM 1346 N N . VAL A 1 168 ? -16.584 -11.994 0.950 1.00 58.69 168 VAL A N 1
ATOM 1347 C CA . VAL A 1 168 ? -17.197 -10.660 0.823 1.00 58.69 168 VAL A CA 1
ATOM 1348 C C . VAL A 1 168 ? -16.707 -9.993 -0.452 1.00 58.69 168 VAL A C 1
ATOM 1350 O O . VAL A 1 168 ? -17.458 -9.945 -1.415 1.00 58.69 168 VAL A O 1
ATOM 1353 N N . HIS A 1 169 ? -15.438 -9.598 -0.526 1.00 67.44 169 HIS A N 1
ATOM 1354 C CA . HIS A 1 169 ? -14.810 -9.116 -1.756 1.00 67.44 169 HIS A CA 1
ATOM 1355 C C . HIS A 1 169 ? -13.293 -9.255 -1.620 1.00 67.44 169 HIS A C 1
ATOM 1357 O O . HIS A 1 169 ? -12.721 -8.779 -0.637 1.00 67.44 169 HIS A O 1
ATOM 1363 N N . SER A 1 170 ? -12.641 -9.871 -2.605 1.00 80.31 170 SER A N 1
ATOM 1364 C CA . SER A 1 170 ? -11.185 -9.835 -2.713 1.00 80.31 170 SER A CA 1
ATOM 1365 C C . SER A 1 170 ? -10.781 -8.623 -3.534 1.00 80.31 170 SER A C 1
ATOM 1367 O O . SER A 1 170 ? -11.474 -8.266 -4.489 1.00 80.31 170 SER A O 1
ATOM 1369 N N . VAL A 1 171 ? -9.663 -7.993 -3.186 1.00 86.94 171 VAL A N 1
ATOM 1370 C CA . VAL A 1 171 ? -9.040 -7.016 -4.077 1.00 86.94 171 VAL A CA 1
ATOM 1371 C C . VAL A 1 171 ? -7.849 -7.668 -4.747 1.00 86.94 171 VAL A C 1
ATOM 1373 O O . VAL A 1 171 ? -6.962 -8.187 -4.068 1.00 86.94 171 VAL A O 1
ATOM 1376 N N . ILE A 1 172 ? -7.841 -7.616 -6.075 1.00 90.19 172 ILE A N 1
ATOM 1377 C CA . ILE A 1 172 ? -6.655 -7.850 -6.892 1.00 90.19 172 ILE A CA 1
ATOM 1378 C C . ILE A 1 172 ? -6.112 -6.484 -7.280 1.00 90.19 172 ILE A C 1
ATOM 1380 O O . ILE A 1 172 ? -6.880 -5.633 -7.738 1.00 90.19 172 ILE A O 1
ATOM 1384 N N . TRP A 1 173 ? -4.811 -6.272 -7.103 1.00 92.75 173 TRP A N 1
ATOM 1385 C CA . TRP A 1 173 ? -4.175 -5.018 -7.484 1.00 92.75 173 TRP A CA 1
ATOM 1386 C C . TRP A 1 173 ? -2.807 -5.214 -8.140 1.00 92.75 173 TRP A C 1
ATOM 1388 O O . TRP A 1 173 ? -2.129 -6.210 -7.913 1.00 92.75 173 TRP A O 1
ATOM 1398 N N . ALA A 1 174 ? -2.379 -4.239 -8.932 1.00 92.12 174 ALA A N 1
ATOM 1399 C CA . ALA A 1 174 ? -0.992 -4.034 -9.338 1.00 92.12 174 ALA A CA 1
ATOM 1400 C C . ALA A 1 174 ? -0.724 -2.531 -9.324 1.00 92.12 174 ALA A C 1
ATOM 1402 O O . ALA A 1 174 ? -1.567 -1.770 -9.788 1.00 92.12 174 ALA A O 1
ATOM 1403 N N . LEU A 1 175 ? 0.436 -2.096 -8.825 1.00 88.81 175 LEU A N 1
ATOM 1404 C CA . LEU A 1 175 ? 0.778 -0.667 -8.742 1.00 88.81 175 LEU A CA 1
ATOM 1405 C C . LEU A 1 175 ? 0.857 -0.004 -10.134 1.00 88.81 175 LEU A C 1
ATOM 1407 O O . LEU A 1 175 ? 0.715 1.210 -10.250 1.00 88.81 175 LEU A O 1
ATOM 1411 N N . GLY A 1 176 ? 1.079 -0.789 -11.192 1.00 85.31 176 GLY A N 1
ATOM 1412 C CA . GLY A 1 176 ? 1.198 -0.301 -12.564 1.00 85.31 176 GLY A CA 1
ATOM 1413 C C . GLY A 1 176 ? 2.497 0.474 -12.798 1.00 85.31 176 GLY A C 1
ATOM 1414 O O . GLY A 1 176 ? 3.470 0.339 -12.057 1.00 85.31 176 GLY A O 1
ATOM 1415 N N . GLY A 1 177 ? 2.524 1.290 -13.847 1.00 82.12 177 GLY A N 1
ATOM 1416 C CA . GLY A 1 177 ? 3.690 2.066 -14.258 1.00 82.12 177 GLY A CA 1
ATOM 1417 C C . GLY A 1 177 ? 4.408 1.523 -15.496 1.00 82.12 177 GLY A C 1
ATOM 1418 O O . GLY A 1 177 ? 3.932 0.596 -16.158 1.00 82.12 177 GLY A O 1
ATOM 1419 N N . PRO A 1 178 ? 5.560 2.120 -15.847 1.00 82.50 178 PRO A N 1
ATOM 1420 C CA . PRO A 1 178 ? 6.405 1.605 -16.914 1.00 82.50 178 PRO A CA 1
ATOM 1421 C C . PRO A 1 178 ? 7.082 0.285 -16.496 1.00 82.50 178 PRO A C 1
ATOM 1423 O O . PRO A 1 178 ? 7.288 0.047 -15.300 1.00 82.50 178 PRO A O 1
ATOM 1426 N N . PRO A 1 179 ? 7.491 -0.555 -17.462 1.00 82.56 179 PRO A N 1
ATOM 1427 C CA . PRO A 1 179 ? 8.278 -1.751 -17.193 1.00 82.56 179 PRO A CA 1
ATOM 1428 C C . PRO A 1 179 ? 9.563 -1.422 -16.446 1.00 82.56 179 PRO A C 1
ATOM 1430 O O . PRO A 1 179 ? 10.199 -0.392 -16.678 1.00 82.56 179 PRO A O 1
ATOM 1433 N N . CYS A 1 180 ? 9.976 -2.315 -15.550 1.00 83.44 180 CYS A N 1
ATOM 1434 C CA . CYS A 1 180 ? 11.129 -2.050 -14.696 1.00 83.44 180 CYS A CA 1
ATOM 1435 C C . CYS A 1 180 ? 12.471 -2.048 -15.442 1.00 83.44 180 CYS A C 1
ATOM 1437 O O . CYS A 1 180 ? 13.423 -1.452 -14.946 1.00 83.44 180 CYS A O 1
ATOM 1439 N N . SER A 1 181 ? 12.529 -2.654 -16.632 1.00 80.38 181 SER A N 1
ATOM 1440 C CA . SER A 1 181 ? 13.664 -2.566 -17.560 1.00 80.38 181 SER A CA 1
ATOM 1441 C C . SER A 1 181 ? 13.804 -1.188 -18.218 1.00 80.38 181 SER A C 1
ATOM 1443 O O . SER A 1 181 ? 14.816 -0.926 -18.858 1.00 80.38 181 SER A O 1
ATOM 1445 N N . GLY A 1 182 ? 12.795 -0.317 -18.103 1.00 73.00 182 GLY A N 1
ATOM 1446 C CA . GLY A 1 182 ? 12.728 0.954 -18.827 1.00 73.00 182 GLY A CA 1
ATOM 1447 C C . GLY A 1 182 ? 12.281 0.823 -20.288 1.00 73.00 182 GLY A C 1
ATOM 1448 O O . GLY A 1 182 ? 12.041 1.841 -20.932 1.00 73.00 182 GLY A O 1
ATOM 1449 N N . GLU A 1 183 ? 12.112 -0.399 -20.801 1.00 70.00 183 GLU A N 1
ATOM 1450 C CA . GLU A 1 183 ? 11.664 -0.668 -22.170 1.00 70.00 183 GLU A CA 1
ATOM 1451 C C . GLU A 1 183 ? 10.251 -1.266 -22.176 1.00 70.00 183 GLU A C 1
ATOM 1453 O O . GLU A 1 183 ? 10.013 -2.326 -21.599 1.00 70.00 183 GLU A O 1
ATOM 1458 N N . GLY A 1 184 ? 9.311 -0.596 -22.850 1.00 67.06 184 GLY A N 1
ATOM 1459 C CA . GLY A 1 184 ? 7.968 -1.112 -23.131 1.00 67.06 184 GLY A CA 1
ATOM 1460 C C . GLY A 1 184 ? 6.835 -0.128 -22.826 1.00 67.06 184 GLY A C 1
ATOM 1461 O O . GLY A 1 184 ? 7.059 1.045 -22.531 1.00 67.06 184 GLY A O 1
ATOM 1462 N N . LEU A 1 185 ? 5.597 -0.604 -22.971 1.00 67.25 185 LEU A N 1
ATOM 1463 C CA . LEU A 1 185 ? 4.391 0.211 -22.808 1.00 67.25 185 LEU A CA 1
ATOM 1464 C C . LEU A 1 185 ? 4.060 0.427 -21.330 1.00 67.25 185 LEU A C 1
ATOM 1466 O O . LEU A 1 185 ? 4.312 -0.433 -20.495 1.00 67.25 185 LEU A O 1
ATOM 1470 N N . TYR A 1 186 ? 3.465 1.575 -21.016 1.00 72.56 186 TYR A N 1
ATOM 1471 C CA . TYR A 1 186 ? 2.975 1.881 -19.676 1.00 72.56 186 TYR A CA 1
ATOM 1472 C C . TYR A 1 186 ? 1.767 0.998 -19.334 1.00 72.56 186 TYR A C 1
ATOM 1474 O O . TYR A 1 186 ? 0.797 0.953 -20.093 1.00 72.56 186 TYR A O 1
ATOM 1482 N N . HIS A 1 187 ? 1.803 0.333 -18.180 1.00 70.62 187 HIS A N 1
ATOM 1483 C CA . HIS A 1 187 ? 0.663 -0.407 -17.645 1.00 70.62 187 HIS A CA 1
ATOM 1484 C C . HIS A 1 187 ? -0.097 0.479 -16.655 1.00 70.62 187 HIS A C 1
ATOM 1486 O O . HIS A 1 187 ? 0.494 1.059 -15.746 1.00 70.62 187 HIS A O 1
ATOM 1492 N N . GLY A 1 188 ? -1.414 0.602 -16.826 1.00 65.81 188 GLY A N 1
ATOM 1493 C CA . GLY A 1 188 ? -2.258 1.343 -15.885 1.00 65.81 188 GLY A CA 1
ATOM 1494 C C . GLY A 1 188 ? -2.359 0.666 -14.514 1.00 65.81 188 GLY A C 1
ATOM 1495 O O . GLY A 1 188 ? -2.016 -0.508 -14.364 1.00 65.81 188 GLY A O 1
ATOM 1496 N N . LEU A 1 189 ? -2.874 1.411 -13.529 1.00 68.19 189 LEU A N 1
ATOM 1497 C CA . LEU A 1 189 ? -3.325 0.851 -12.254 1.00 68.19 189 LEU A CA 1
ATOM 1498 C C . LEU A 1 189 ? -4.363 -0.226 -12.548 1.00 68.19 189 LEU A C 1
ATOM 1500 O O . LEU A 1 189 ? -5.367 0.043 -13.212 1.00 68.19 189 LEU A O 1
ATOM 1504 N N . VAL A 1 190 ? -4.136 -1.428 -12.041 1.00 69.88 190 VAL A N 1
ATOM 1505 C CA . VAL A 1 190 ? -5.165 -2.460 -12.044 1.00 69.88 190 VAL A CA 1
ATOM 1506 C C . VAL A 1 190 ? -5.615 -2.590 -10.611 1.00 69.88 190 VAL A C 1
ATOM 1508 O O . VAL A 1 190 ? -4.826 -3.015 -9.780 1.00 69.88 190 VAL A O 1
ATOM 1511 N N . THR A 1 191 ? -6.866 -2.242 -10.334 1.00 67.00 191 THR A N 1
ATOM 1512 C CA . THR A 1 191 ? -7.502 -2.560 -9.059 1.00 67.00 191 THR A CA 1
ATOM 1513 C C . THR A 1 191 ? -8.891 -3.085 -9.352 1.00 67.00 191 THR A C 1
ATOM 1515 O O . THR A 1 191 ? -9.730 -2.382 -9.912 1.00 67.00 191 THR A O 1
ATOM 1518 N N . LEU A 1 192 ? -9.126 -4.342 -8.998 1.00 71.12 192 LEU A N 1
ATOM 1519 C CA . LEU A 1 192 ? -10.373 -5.037 -9.268 1.00 71.12 192 LEU A CA 1
ATOM 1520 C C . LEU A 1 192 ? -10.916 -5.586 -7.955 1.00 71.12 192 LEU A C 1
ATOM 1522 O O . LE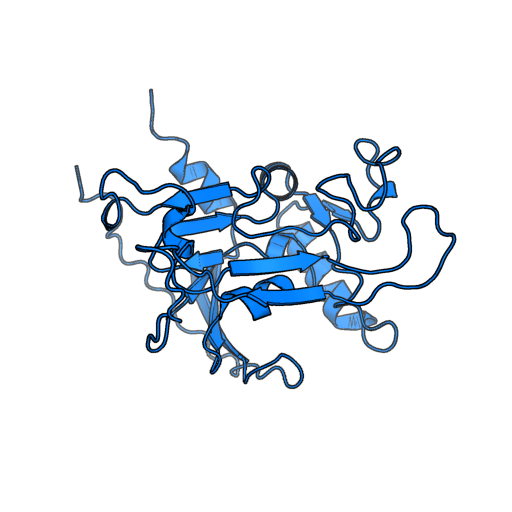U A 1 192 ? -10.236 -6.343 -7.261 1.00 71.12 192 LEU A O 1
ATOM 1526 N N . SER A 1 193 ? -12.148 -5.202 -7.622 1.00 67.94 193 SER A N 1
ATOM 1527 C CA . SER A 1 193 ? -12.927 -5.908 -6.608 1.00 67.94 193 SER A CA 1
ATOM 1528 C C . SER A 1 193 ? -13.513 -7.144 -7.272 1.00 67.94 193 SER A C 1
ATOM 1530 O O . SER A 1 193 ? -14.317 -7.031 -8.199 1.00 67.94 193 SER A O 1
ATOM 1532 N N . VAL A 1 194 ? -13.080 -8.322 -6.840 1.00 61.66 194 VAL A N 1
ATOM 1533 C CA . VAL A 1 194 ? -13.572 -9.589 -7.371 1.00 61.66 194 VAL A CA 1
ATOM 1534 C C . VAL A 1 194 ? -14.491 -10.204 -6.319 1.00 61.66 194 VAL A C 1
ATOM 1536 O O . VAL A 1 194 ? -14.058 -10.389 -5.174 1.00 61.66 194 VAL A O 1
ATOM 1539 N N . PRO A 1 195 ? -15.762 -10.503 -6.648 1.00 54.62 195 PRO A N 1
ATOM 1540 C CA . PRO A 1 195 ? -16.602 -11.276 -5.748 1.00 54.62 195 PRO A CA 1
ATOM 1541 C C . PRO A 1 195 ? -15.934 -12.630 -5.517 1.00 54.62 195 PRO A C 1
ATOM 1543 O O . PRO A 1 195 ? -15.604 -13.342 -6.468 1.00 54.62 195 PRO A O 1
ATOM 1546 N N . VAL A 1 196 ? -15.709 -12.979 -4.251 1.00 53.47 196 VAL A N 1
ATOM 1547 C CA . VAL A 1 196 ? -15.208 -14.310 -3.920 1.00 53.47 196 VAL A CA 1
ATOM 1548 C C . VAL A 1 196 ? -16.406 -15.234 -3.892 1.00 53.47 196 VAL A C 1
ATOM 1550 O O . VAL A 1 196 ? -17.296 -15.101 -3.053 1.00 53.47 196 VAL A O 1
ATOM 1553 N N . TYR A 1 197 ? -16.463 -16.149 -4.849 1.00 49.47 197 TYR A N 1
ATOM 1554 C CA . TYR A 1 197 ? -17.506 -17.154 -4.855 1.00 49.47 197 TYR A CA 1
ATOM 1555 C C . TYR A 1 197 ? -17.045 -18.359 -4.039 1.00 49.47 197 TYR A C 1
ATOM 1557 O O . TYR A 1 197 ? -16.095 -19.045 -4.417 1.00 49.47 197 TYR A O 1
ATOM 1565 N N . GLN A 1 198 ? -17.741 -18.659 -2.943 1.00 45.12 198 GLN A N 1
ATOM 1566 C CA . GLN A 1 198 ? -17.598 -19.959 -2.296 1.00 45.12 198 GLN A CA 1
ATOM 1567 C C . GLN A 1 198 ? -18.301 -21.020 -3.142 1.00 45.12 198 GLN A C 1
ATOM 1569 O O . GLN A 1 198 ? -19.490 -20.910 -3.439 1.00 45.12 198 GLN A O 1
ATOM 1574 N N . ALA A 1 199 ? -17.571 -22.069 -3.515 1.00 41.28 199 ALA A N 1
ATOM 1575 C CA . ALA A 1 199 ? -18.165 -23.256 -4.105 1.00 41.28 199 ALA A CA 1
ATOM 1576 C C . ALA A 1 199 ? -18.841 -24.077 -2.996 1.00 41.28 199 ALA A C 1
ATOM 1578 O O . ALA A 1 199 ? -18.208 -24.921 -2.365 1.00 41.28 199 ALA A O 1
ATOM 1579 N N . GLN A 1 200 ? -20.132 -23.848 -2.757 1.00 45.12 200 GLN A N 1
ATOM 1580 C CA . GLN A 1 200 ? -20.963 -24.800 -2.021 1.00 45.12 200 GLN A CA 1
ATOM 1581 C C . GLN A 1 200 ? -21.780 -25.604 -3.034 1.00 45.12 200 GLN A C 1
ATOM 1583 O O . GLN A 1 200 ? -22.575 -25.055 -3.790 1.00 45.12 200 GLN A O 1
ATOM 1588 N N . HIS A 1 201 ? -21.546 -26.918 -3.091 1.00 42.72 201 HIS A N 1
ATOM 1589 C CA . HIS A 1 201 ? -22.313 -27.852 -3.929 1.00 42.72 201 HIS A CA 1
ATOM 1590 C C . HIS A 1 201 ? -22.405 -27.492 -5.430 1.00 42.72 201 HIS A C 1
ATOM 1592 O O . HIS A 1 201 ? -23.394 -27.805 -6.087 1.00 42.72 201 HIS A O 1
ATOM 1598 N N . GLY A 1 202 ? -21.372 -26.854 -5.993 1.00 46.28 202 GLY A N 1
ATOM 1599 C CA . GLY A 1 202 ? -21.316 -26.527 -7.425 1.00 46.28 202 GLY A CA 1
ATOM 1600 C C . GLY A 1 202 ? -22.184 -25.339 -7.857 1.00 46.28 202 GLY A C 1
ATOM 1601 O O . GLY A 1 202 ? -22.326 -25.108 -9.056 1.00 46.28 202 GLY A O 1
ATOM 1602 N N . GLN A 1 203 ? -22.744 -24.574 -6.914 1.00 38.97 203 GLN A N 1
ATOM 1603 C CA . GLN A 1 203 ? -23.428 -23.313 -7.198 1.00 38.97 203 GLN A CA 1
ATOM 1604 C C . GLN A 1 203 ? -22.630 -22.130 -6.645 1.00 38.97 203 GLN A C 1
ATOM 1606 O O . GLN A 1 203 ? -22.127 -22.166 -5.524 1.00 38.97 203 GLN A O 1
ATOM 1611 N N . TYR A 1 204 ? -22.517 -21.078 -7.456 1.00 43.25 204 TYR A N 1
ATOM 1612 C CA . TYR A 1 204 ? -21.840 -19.833 -7.109 1.00 43.25 204 TYR A CA 1
ATOM 1613 C C . TYR A 1 204 ? -22.892 -18.745 -6.863 1.00 43.25 204 TYR A C 1
ATOM 1615 O O . TYR A 1 204 ? -23.567 -18.312 -7.797 1.00 43.25 204 TYR A O 1
ATOM 1623 N N . THR A 1 205 ? -23.040 -18.292 -5.618 1.00 43.56 205 THR A N 1
ATOM 1624 C CA . THR A 1 205 ? -23.951 -17.191 -5.251 1.00 43.56 205 THR A CA 1
ATOM 1625 C C . THR A 1 205 ? -23.173 -15.986 -4.719 1.00 43.56 205 THR A C 1
ATOM 1627 O O . THR A 1 205 ? -22.365 -16.166 -3.808 1.00 43.56 205 THR A O 1
ATOM 1630 N N . PRO A 1 206 ? -23.409 -14.760 -5.232 1.00 42.56 206 PRO A N 1
ATOM 1631 C CA . PRO A 1 206 ? -22.830 -13.542 -4.668 1.00 42.56 206 PRO A CA 1
ATOM 1632 C C . PRO A 1 206 ? -23.396 -13.268 -3.269 1.00 42.56 206 PRO A C 1
ATOM 1634 O O . PRO A 1 206 ? -24.614 -13.293 -3.075 1.00 42.56 206 PRO A O 1
ATOM 1637 N N . LEU A 1 207 ? -22.530 -12.963 -2.305 1.00 42.53 207 LEU A N 1
ATOM 1638 C CA . LEU A 1 207 ? -22.929 -12.553 -0.959 1.00 42.53 207 LEU A CA 1
ATOM 1639 C C . LEU A 1 207 ? -23.212 -11.038 -0.945 1.00 42.53 207 LEU A C 1
ATOM 1641 O O . LEU A 1 207 ? -22.370 -10.245 -1.349 1.00 42.53 207 LEU A O 1
ATOM 1645 N N . LYS A 1 208 ? -24.412 -10.624 -0.509 1.00 35.34 208 LYS A N 1
ATOM 1646 C CA . LYS A 1 208 ? -24.810 -9.206 -0.381 1.00 35.34 208 LYS A CA 1
ATOM 1647 C C . LYS A 1 208 ? -24.709 -8.751 1.070 1.00 35.34 208 LYS A C 1
ATOM 1649 O O . LYS A 1 208 ? -25.394 -9.327 1.911 1.00 35.34 208 LYS A O 1
ATOM 1654 N N . PHE A 1 209 ? -23.973 -7.673 1.350 1.00 39.50 209 PHE A N 1
ATOM 1655 C CA . PHE A 1 209 ? -23.927 -7.073 2.691 1.00 39.50 209 PHE A CA 1
ATOM 1656 C C . PHE A 1 209 ? -23.806 -5.544 2.691 1.00 39.50 209 PHE A C 1
ATOM 1658 O O . PHE A 1 209 ? -23.370 -4.921 1.729 1.00 39.50 209 PHE A O 1
ATOM 1665 N N . SER A 1 210 ? -24.236 -4.940 3.805 1.00 33.97 210 SER A N 1
ATOM 1666 C CA . SER A 1 210 ? -24.353 -3.497 4.021 1.00 33.97 210 SER A CA 1
ATOM 1667 C C . SER A 1 210 ? -23.153 -2.897 4.766 1.00 33.97 210 SER A C 1
ATOM 1669 O O . SER A 1 210 ? -22.798 -3.396 5.828 1.00 33.97 210 SER A O 1
ATOM 1671 N N . ARG A 1 211 ? -22.636 -1.776 4.236 1.00 33.81 211 ARG A N 1
ATOM 1672 C CA . ARG A 1 211 ? -21.842 -0.688 4.861 1.00 33.81 211 ARG A CA 1
ATOM 1673 C C . ARG A 1 211 ? -20.810 -1.085 5.930 1.00 33.81 211 ARG A C 1
ATOM 1675 O O . ARG A 1 211 ? -21.156 -1.401 7.063 1.00 33.81 211 ARG A O 1
ATOM 1682 N N . GLN A 1 212 ? -19.529 -0.901 5.608 1.00 39.72 212 GLN A N 1
ATOM 1683 C CA . GLN A 1 212 ? -18.410 -1.091 6.536 1.00 39.72 212 GLN A CA 1
ATOM 1684 C C . GLN A 1 212 ? -17.723 0.234 6.906 1.00 39.72 212 GLN A C 1
ATOM 1686 O O . GLN A 1 212 ? -17.471 1.082 6.054 1.00 39.72 212 GLN A O 1
ATOM 1691 N N . LEU A 1 213 ? -17.399 0.381 8.193 1.00 32.88 213 LEU A N 1
ATOM 1692 C CA . LEU A 1 213 ? -16.594 1.455 8.787 1.00 32.88 213 LEU A CA 1
ATOM 1693 C C . LEU A 1 213 ? -15.129 0.988 8.859 1.00 32.88 213 LEU A C 1
ATOM 1695 O O . LEU A 1 213 ? -14.892 -0.115 9.355 1.00 32.88 213 LEU A O 1
ATOM 1699 N N . ARG A 1 214 ? -14.148 1.770 8.373 1.00 48.12 214 ARG A N 1
ATOM 1700 C CA . ARG A 1 214 ? -12.731 1.335 8.344 1.00 48.12 214 ARG A CA 1
ATOM 1701 C C . ARG A 1 214 ? -11.715 2.438 8.654 1.00 48.12 214 ARG A C 1
ATOM 1703 O O . ARG A 1 214 ? -11.877 3.580 8.229 1.00 48.12 214 ARG A O 1
ATOM 1710 N N . ILE A 1 215 ? -10.659 2.052 9.377 1.00 40.53 215 ILE A N 1
ATOM 1711 C CA . ILE A 1 215 ? -9.652 2.908 10.019 1.00 40.53 215 ILE A CA 1
ATOM 1712 C C . ILE A 1 215 ? -8.279 2.657 9.364 1.00 40.53 215 ILE A C 1
ATOM 1714 O O . ILE A 1 215 ? -7.783 1.536 9.374 1.00 40.53 215 ILE A O 1
ATOM 1718 N N . VAL A 1 216 ? -7.629 3.685 8.824 1.00 45.06 216 VAL A N 1
ATOM 1719 C CA . VAL A 1 216 ? -6.235 3.654 8.345 1.00 45.06 216 VAL A CA 1
ATOM 1720 C C . VAL A 1 216 ? -5.349 4.274 9.428 1.00 45.06 216 VAL A C 1
ATOM 1722 O O . VAL A 1 216 ? -5.546 5.431 9.807 1.00 45.06 216 VAL A O 1
ATOM 1725 N N . LEU A 1 217 ? -4.398 3.504 9.967 1.00 39.91 217 LEU A N 1
ATOM 1726 C CA . LEU A 1 217 ? -3.459 3.992 10.982 1.00 39.91 217 LEU A CA 1
ATOM 1727 C C . LEU A 1 217 ? -2.222 4.607 10.329 1.00 39.91 217 LEU A C 1
ATOM 1729 O O . LEU A 1 217 ? -1.598 3.986 9.474 1.00 39.91 217 LEU A O 1
ATOM 1733 N N . ASP A 1 218 ? -1.822 5.791 10.791 1.00 42.62 218 ASP A N 1
ATOM 1734 C CA . ASP A 1 218 ? -0.647 6.493 10.269 1.00 42.62 218 ASP A CA 1
ATOM 1735 C C . ASP A 1 218 ? 0.675 6.168 10.991 1.00 42.62 218 ASP A C 1
ATOM 1737 O O . ASP A 1 218 ? 1.721 6.664 10.569 1.00 42.62 218 ASP A O 1
ATOM 1741 N N . ASP A 1 219 ? 0.680 5.385 12.073 1.00 41.12 219 ASP A N 1
ATOM 1742 C CA . ASP A 1 219 ? 1.877 5.234 12.908 1.00 41.12 219 ASP A CA 1
ATOM 1743 C C . ASP A 1 219 ? 2.317 3.778 13.106 1.00 41.12 219 ASP A C 1
ATOM 1745 O O . ASP A 1 219 ? 1.574 2.964 13.653 1.00 41.12 219 ASP A O 1
ATOM 1749 N N . VAL A 1 220 ? 3.554 3.469 12.692 1.00 40.19 220 VAL A N 1
ATOM 1750 C CA . VAL A 1 220 ? 4.207 2.154 12.847 1.00 40.19 220 VAL A CA 1
ATOM 1751 C C . VAL A 1 220 ? 4.708 1.920 14.279 1.00 40.19 220 VAL A C 1
ATOM 1753 O O . VAL A 1 220 ? 4.880 0.779 14.698 1.00 40.19 220 VAL A O 1
ATOM 1756 N N . THR A 1 221 ? 4.902 2.964 15.088 1.00 36.72 221 THR A N 1
ATOM 1757 C CA . THR A 1 221 ? 5.355 2.805 16.484 1.00 36.72 221 THR A CA 1
ATOM 1758 C C . THR A 1 221 ? 4.332 2.066 17.351 1.00 36.72 221 THR A C 1
ATOM 1760 O O . THR A 1 221 ? 4.719 1.284 18.220 1.00 36.72 221 THR A O 1
ATOM 1763 N N . MET A 1 222 ? 3.036 2.188 17.036 1.00 36.34 222 MET A N 1
ATOM 1764 C CA . MET A 1 222 ? 1.982 1.367 17.647 1.00 36.34 222 MET A CA 1
ATOM 1765 C C . MET A 1 222 ? 2.130 -0.131 17.323 1.00 36.34 222 MET A C 1
ATOM 1767 O O . MET A 1 222 ? 1.716 -0.978 18.111 1.00 36.34 222 MET A O 1
ATOM 1771 N N . TRP A 1 223 ? 2.759 -0.482 16.198 1.00 37.16 223 TRP A N 1
ATOM 1772 C CA . TRP A 1 223 ? 2.907 -1.871 15.756 1.00 37.16 223 TRP A CA 1
ATOM 1773 C C . TRP A 1 223 ? 3.963 -2.605 16.579 1.00 37.16 223 TRP A C 1
ATOM 1775 O O . TRP A 1 223 ? 3.729 -3.730 17.016 1.00 37.16 223 TRP A O 1
ATOM 1785 N N . GLN A 1 224 ? 5.083 -1.937 16.871 1.00 31.75 224 GLN A N 1
ATOM 1786 C CA . GLN A 1 224 ? 6.183 -2.498 17.665 1.00 31.75 224 GLN A CA 1
ATOM 1787 C C . GLN A 1 224 ? 5.808 -2.710 19.143 1.00 31.75 224 GLN A C 1
ATOM 1789 O O . GLN A 1 224 ? 6.327 -3.621 19.794 1.00 31.75 224 GLN A O 1
ATOM 1794 N N . GLN A 1 225 ? 4.878 -1.908 19.674 1.00 33.53 225 GLN A N 1
ATOM 1795 C CA . GLN A 1 225 ? 4.364 -2.077 21.038 1.00 33.53 225 GLN A CA 1
ATOM 1796 C C . GLN A 1 225 ? 3.447 -3.304 21.181 1.00 33.53 225 GLN A C 1
ATOM 1798 O O . GLN A 1 225 ? 3.398 -3.898 22.253 1.00 33.53 225 GLN A O 1
ATOM 1803 N N . SER A 1 226 ? 2.775 -3.744 20.109 1.00 32.12 226 SER A N 1
ATOM 1804 C CA . SER A 1 226 ? 1.925 -4.949 20.141 1.00 32.12 226 SER A CA 1
ATOM 1805 C C . SER A 1 226 ? 2.711 -6.267 20.066 1.00 32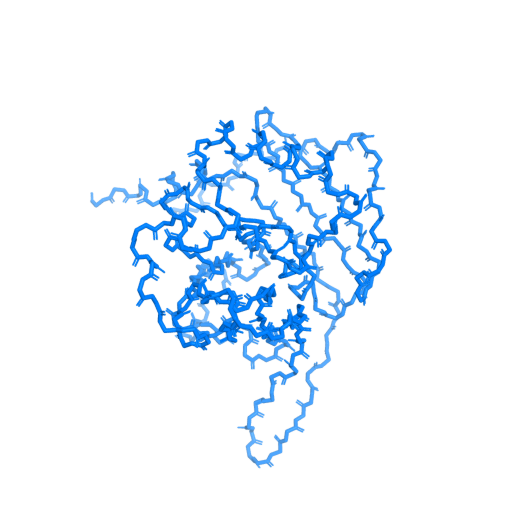.12 226 SER A C 1
ATOM 1807 O O . SER A 1 226 ? 2.276 -7.279 20.608 1.00 32.12 226 SER A O 1
ATOM 1809 N N . THR A 1 227 ? 3.896 -6.263 19.443 1.00 31.88 227 THR A N 1
ATOM 1810 C CA . THR A 1 227 ? 4.746 -7.458 19.275 1.00 31.88 227 THR A CA 1
ATOM 1811 C C . THR A 1 227 ? 5.735 -7.672 20.421 1.00 31.88 227 THR A C 1
ATOM 1813 O O . THR A 1 227 ? 6.437 -8.677 20.450 1.00 31.88 227 THR A O 1
ATOM 1816 N N . SER A 1 228 ? 5.803 -6.743 21.377 1.00 28.94 228 SER A N 1
ATOM 1817 C CA . SER A 1 228 ? 6.611 -6.849 22.598 1.00 28.94 228 SER A CA 1
ATOM 1818 C C . SER A 1 228 ? 5.771 -7.339 23.786 1.00 28.94 228 SER A C 1
ATOM 1820 O O . SER A 1 228 ? 5.866 -6.833 24.901 1.00 28.94 228 SER A O 1
ATOM 1822 N N . VAL A 1 229 ? 4.951 -8.370 23.564 1.00 30.62 229 VAL A N 1
ATOM 1823 C CA . VAL A 1 229 ? 4.447 -9.205 24.659 1.00 30.62 229 VAL A CA 1
ATOM 18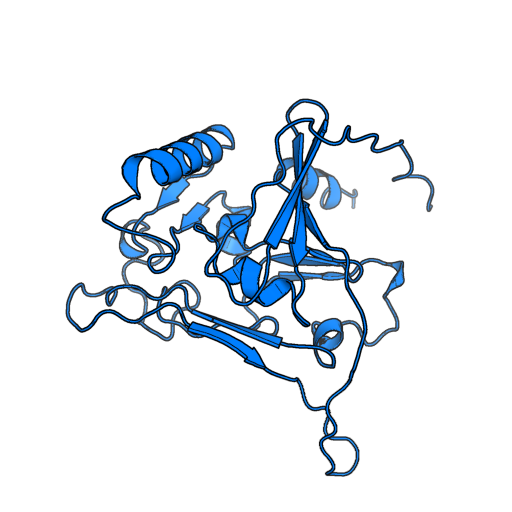24 C C . VAL A 1 229 ? 5.558 -10.194 25.009 1.00 30.62 229 VAL A C 1
ATOM 1826 O O . VAL A 1 229 ? 6.000 -10.974 24.170 1.00 30.62 229 VAL A O 1
ATOM 1829 N N . LYS A 1 230 ? 6.062 -10.070 26.238 1.00 32.53 230 LYS A N 1
ATOM 1830 C CA . LYS A 1 230 ? 7.171 -10.842 26.810 1.00 32.53 230 LYS A CA 1
ATOM 1831 C C . LYS A 1 230 ? 6.967 -12.352 26.612 1.00 32.53 230 LYS A C 1
ATOM 1833 O O . LYS A 1 230 ? 5.890 -12.856 26.925 1.00 32.53 230 LYS A O 1
ATOM 1838 N N . GLN A 1 231 ? 8.013 -13.031 26.129 1.00 36.31 231 GLN A N 1
ATOM 1839 C CA . GLN A 1 231 ? 8.226 -14.459 26.395 1.00 36.31 231 GLN A CA 1
ATOM 1840 C C . GLN A 1 231 ? 8.350 -14.701 27.901 1.00 36.31 231 GLN A C 1
ATOM 1842 O O . GLN A 1 231 ? 8.894 -13.804 28.592 1.00 36.31 231 GLN A O 1
#

Sequence (231 aa):
MADLITTDLEFAESTEPITEYPGYAGFVRVRTFKKSEHTIFLVVVADENAATIIFNFYSTMDMNFISGYGLFCAYPELTLNKLSYVNPAARDPSNDGHQFKRLNAKLRHRGFIHYIHLHEHDKWRDHLCGESKYCPLTLRSMHDQESLFIPFASTSTESAGPAMYDGVHSVIWALGGPPCSGEGLYHGLVTLSVPVYQAQHGQYTPLKFSRQLRIVLDDVTMWQQSTSVKQ